Protein AF-0000000085181472 (afdb_homodimer)

Nearest PDB structures (foldseek):
  6mw7-assembly2_C  TM=3.387E-01  e=6.610E+00  Homo sapiens
  6mw7-assembly1_B  TM=3.388E-01  e=9.094E+00  Homo sapiens
  6mw7-assembly1_A  TM=2.548E-01  e=7.510E+00  Homo sapiens
  6mw7-assembly2_D  TM=3.373E-01  e=9.145E+00  Homo sapiens
  6mw7-assembly1_A  TM=2.549E-01  e=7.580E+00  Homo sapiens

Foldseek 3Di:
DPPPPDFAKWKWWWKDDPVDPQKIFTDIDRDDPVVVQVVPDDPPHDTGIDTPAMDIDRGGVVLSVLLCVLQVVQDPDPVGRMGGHDPVVSCVSSVHDRPDDPPVPPVPVVVVVVVVVVVVVVVVVVVVVVVPPPPD/DPPPLDFAKWKWFWKDDPVDPQKIFTDIDRDDPVVVQVVPDDPPHDTGIDTPAMDIDRGGVVLSVLLCVLQVVQDPDPVGRMGGHDPVVSCVSSVHDRPDDPPVPPVPVVVVVVVVVVVVVVVVVVVVVVPPPPPD

Secondary structure (DSSP, 8-state):
---------EEEEEEE-TTSTTEEEEEEESS-HHHHHHHH--TT-SS--EEEEEEEES-HHHHHHHHHHHTGGGBS-TTSSEEES-HHHHHHHHT--TT----GGGGHHHHHHHHHHHHHHHHHHHHHHHGGGGG-/---------EEEEEEE-TTSTTEEEEEEESS-HHHHHHHH--TT-SS--EEEEEEEES-HHHHHHHHHHHTGGGBS-TTSSEEES-HHHHHHHHT--TT----GGGGHHHHHHHHHHHHHHHHHHHHHHHGGGGG-

InterPro domains:
  IPR018306 Bacteriophage T5, Orf172 DNA-binding [PF10544] (10-94)
  IPR018306 Bacteriophage T5, Orf172 DNA-binding [SM00974] (18-97)

Sequence (272 aa):
MMPLTVIEPGWLYLLTNPAMPALVKIGMTTRSPEERAQELASTGVPMPFHVAAAWAVDDVRAAERDAHAALARYRVNDAREWFRLSVPAAIKALGRSTASKPSLGRRAFRVLRGLVEAIGWFGIVMTLAALSFGSGMMPLTVIEPGWLYLLTNPAMPALVKIGMTTRSPEERAQELASTGVPMPFHVAAAWAVDDVRAAERDAHAALARYRVNDAREWFRLSVPAAIKALGRSTASKPSLGRRAFRVLRGLVEAIGWFGIVMTLAALSFGSG

Structure (mmCIF, N/CA/C/O backbone):
data_AF-0000000085181472-model_v1
#
loop_
_entity.id
_entity.type
_entity.pdbx_description
1 polymer 'GIY-YIG nuclease family protein'
#
loop_
_atom_site.group_PDB
_atom_site.id
_atom_site.type_symbol
_atom_site.label_atom_id
_atom_site.label_alt_id
_atom_site.label_comp_id
_atom_site.label_asym_id
_atom_site.label_entity_id
_atom_site.label_seq_id
_atom_site.pdbx_PDB_ins_code
_atom_site.Cartn_x
_atom_site.Cartn_y
_atom_site.Cartn_z
_atom_site.occupancy
_atom_site.B_iso_or_equiv
_atom_site.auth_seq_id
_atom_site.auth_comp_id
_atom_site.auth_asym_id
_atom_site.auth_atom_id
_atom_site.pdbx_PDB_model_num
ATOM 1 N N . MET A 1 1 ? 23.156 18.438 25.719 1 41.59 1 MET A N 1
ATOM 2 C CA . MET A 1 1 ? 22.625 19.344 24.703 1 41.59 1 MET A CA 1
ATOM 3 C C . MET A 1 1 ? 21.422 18.734 24 1 41.59 1 MET A C 1
ATOM 5 O O . MET A 1 1 ? 21.516 17.641 23.453 1 41.59 1 MET A O 1
ATOM 9 N N . MET A 1 2 ? 20.297 19.078 24.406 1 48.84 2 MET A N 1
ATOM 10 C CA . MET A 1 2 ? 19.047 18.531 23.875 1 48.84 2 MET A CA 1
ATOM 11 C C . MET A 1 2 ? 19.016 18.688 22.359 1 48.84 2 MET A C 1
ATOM 13 O O . MET A 1 2 ? 19.531 19.656 21.797 1 48.84 2 MET A O 1
ATOM 17 N N . PRO A 1 3 ? 19.016 17.703 21.672 1 54.31 3 PRO A N 1
ATOM 18 C CA . PRO A 1 3 ? 19.078 17.906 20.219 1 54.31 3 PRO A CA 1
ATOM 19 C C . PRO A 1 3 ? 18.188 19.047 19.75 1 54.31 3 PRO A C 1
ATOM 21 O O . PRO A 1 3 ? 17.156 19.328 20.359 1 54.31 3 PRO A O 1
ATOM 24 N N . LEU A 1 4 ? 18.703 20.172 19.406 1 58.5 4 LEU A N 1
ATOM 25 C CA . LEU A 1 4 ? 17.984 21.312 18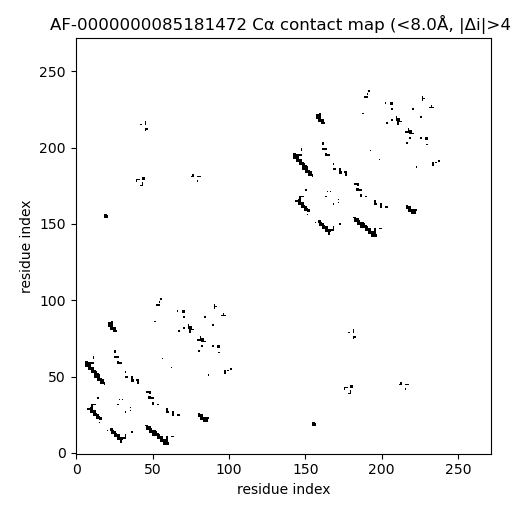.875 1 58.5 4 LEU A CA 1
ATOM 26 C C . LEU A 1 4 ? 16.906 20.875 17.875 1 58.5 4 LEU A C 1
ATOM 28 O O . LEU A 1 4 ? 17.203 20.172 16.922 1 58.5 4 LEU A O 1
ATOM 32 N N . THR A 1 5 ? 15.75 20.688 18.375 1 69.88 5 THR A N 1
ATOM 33 C CA . THR A 1 5 ? 14.648 20.406 17.469 1 69.88 5 THR A CA 1
ATOM 34 C C . THR A 1 5 ? 14.594 21.422 16.328 1 69.88 5 THR A C 1
ATOM 36 O O . THR A 1 5 ? 14.547 22.641 16.578 1 69.88 5 THR A O 1
ATOM 39 N N . VAL A 1 6 ? 15.102 21.156 15.148 1 82.38 6 VAL A N 1
ATOM 40 C CA . VAL A 1 6 ? 15.102 22 13.961 1 82.38 6 VAL A CA 1
ATOM 41 C C . VAL A 1 6 ? 13.672 22.359 13.578 1 82.38 6 VAL A C 1
ATOM 43 O O . VAL A 1 6 ? 12.82 21.484 13.438 1 82.38 6 VAL A O 1
ATOM 46 N N . ILE A 1 7 ? 13.352 23.656 13.711 1 90 7 ILE A N 1
ATOM 47 C CA . ILE A 1 7 ? 12.078 24.172 13.219 1 90 7 ILE A CA 1
ATOM 48 C C . ILE A 1 7 ? 12.188 24.484 11.727 1 90 7 ILE A C 1
ATOM 50 O O . ILE A 1 7 ? 13.023 25.281 11.312 1 90 7 ILE A O 1
ATOM 54 N N . GLU A 1 8 ? 11.445 23.812 10.898 1 95.19 8 GLU A N 1
ATOM 55 C CA . GLU A 1 8 ? 11.469 24.016 9.453 1 95.19 8 GLU A CA 1
ATOM 56 C C . GLU A 1 8 ? 10.062 24.062 8.875 1 95.19 8 GLU A C 1
ATOM 58 O O . GLU A 1 8 ? 9.203 23.266 9.266 1 95.19 8 GLU A O 1
ATOM 63 N N . PRO A 1 9 ? 9.898 25.078 8.016 1 97.44 9 PRO A N 1
ATOM 64 C CA . PRO A 1 9 ? 8.602 25.141 7.344 1 97.44 9 PRO A CA 1
ATOM 65 C C . PRO A 1 9 ? 8.391 23.984 6.371 1 97.44 9 PRO A C 1
ATOM 67 O O . PRO A 1 9 ? 9.359 23.344 5.945 1 97.44 9 PRO A O 1
ATOM 70 N N . GLY A 1 10 ? 7.152 23.656 6.098 1 97.94 10 GLY A N 1
ATOM 71 C CA . GLY A 1 10 ? 6.797 22.609 5.141 1 97.94 10 GLY A CA 1
ATOM 72 C C . GLY A 1 10 ? 5.297 22.406 5.02 1 97.94 10 GLY A C 1
ATOM 73 O O . GLY A 1 10 ? 4.52 23.359 5.145 1 97.94 10 GLY A O 1
ATOM 74 N N . TRP A 1 11 ? 5 21.172 4.66 1 98.38 11 TRP A N 1
ATOM 75 C CA . TRP A 1 11 ? 3.6 20.828 4.43 1 98.38 11 TRP A CA 1
ATOM 76 C C . TRP A 1 11 ? 3.172 19.656 5.312 1 98.38 11 TRP A C 1
ATOM 78 O O . TRP A 1 11 ? 3.877 18.656 5.398 1 98.38 11 TRP A O 1
ATOM 88 N N . LEU A 1 12 ? 2.08 19.828 5.992 1 98.44 12 LEU A N 1
ATOM 89 C CA . LEU A 1 12 ? 1.297 18.719 6.52 1 98.44 12 LEU A CA 1
ATOM 90 C C . LEU A 1 12 ? 0.305 18.203 5.48 1 98.44 12 LEU A C 1
ATOM 92 O O . LEU A 1 12 ? -0.414 19 4.863 1 98.44 12 LEU A O 1
ATOM 96 N N . TYR A 1 13 ? 0.32 16.953 5.246 1 98.38 13 TYR A N 1
ATOM 97 C CA . TYR A 1 13 ? -0.584 16.484 4.207 1 98.38 13 TYR A CA 1
ATOM 98 C C . TYR A 1 13 ? -1.456 15.344 4.723 1 98.38 13 TYR A C 1
ATOM 100 O O . TYR A 1 13 ? -1.098 14.664 5.691 1 98.38 13 TYR A O 1
ATOM 108 N N . LEU A 1 14 ? -2.541 15.211 4.102 1 98.56 14 LEU A N 1
ATOM 109 C CA . LEU A 1 14 ? -3.494 14.109 4.242 1 98.56 14 LEU A CA 1
ATOM 110 C C . LEU A 1 14 ? -3.664 13.367 2.924 1 98.56 14 LEU A C 1
ATOM 112 O O . LEU A 1 14 ? -4.117 13.945 1.933 1 98.56 14 LEU A O 1
ATOM 116 N N . LEU A 1 15 ? -3.262 12.094 2.961 1 98.31 15 LEU A N 1
ATOM 117 C CA . LEU A 1 15 ? -3.371 11.281 1.753 1 98.31 15 LEU A CA 1
ATOM 118 C C . LEU A 1 15 ? -4.477 10.242 1.895 1 98.31 15 LEU A C 1
ATOM 120 O O . LEU A 1 15 ? -4.75 9.773 2.998 1 98.31 15 LEU A O 1
ATOM 124 N N . THR A 1 16 ? -5.078 9.945 0.807 1 98.38 16 THR A N 1
ATOM 125 C CA . THR A 1 16 ? -5.98 8.805 0.676 1 98.38 16 THR A CA 1
ATOM 126 C C . THR A 1 16 ? -5.57 7.922 -0.503 1 98.38 16 THR A C 1
ATOM 128 O O . THR A 1 16 ? -4.789 8.344 -1.357 1 98.38 16 THR A O 1
ATOM 131 N N . ASN A 1 17 ? -6.023 6.754 -0.515 1 97.25 17 ASN A N 1
ATOM 132 C CA . ASN A 1 17 ? -5.871 5.797 -1.604 1 97.25 17 ASN A CA 1
ATOM 133 C C . ASN A 1 17 ? -7.137 4.965 -1.799 1 97.25 17 ASN A C 1
ATOM 135 O O . ASN A 1 17 ? -7.648 4.375 -0.847 1 97.25 17 ASN A O 1
ATOM 139 N N . PRO A 1 18 ? -7.645 4.941 -3.018 1 96.44 18 PRO A N 1
ATOM 140 C CA . PRO A 1 18 ? -8.906 4.23 -3.242 1 96.44 18 PRO A CA 1
ATOM 141 C C . PRO A 1 18 ? -8.82 2.75 -2.873 1 96.44 18 PRO A C 1
ATOM 143 O O . PRO A 1 18 ? -9.836 2.127 -2.568 1 96.44 18 PRO A O 1
ATOM 146 N N . ALA A 1 19 ? -7.684 2.129 -2.902 1 96.31 19 ALA A N 1
ATOM 147 C CA . ALA A 1 19 ? -7.504 0.718 -2.568 1 96.31 19 ALA A CA 1
ATOM 148 C C . ALA A 1 19 ? -7.52 0.506 -1.057 1 96.31 19 ALA A C 1
ATOM 150 O O . ALA A 1 19 ? -7.594 -0.63 -0.583 1 96.31 19 ALA A O 1
ATOM 151 N N . MET A 1 20 ? -7.402 1.554 -0.283 1 96.62 20 MET A N 1
ATOM 152 C CA . MET A 1 20 ? -7.348 1.52 1.175 1 96.62 20 MET A CA 1
ATOM 153 C C . MET A 1 20 ? -8.484 2.336 1.782 1 96.62 20 MET A C 1
ATOM 155 O O . MET A 1 20 ? -8.242 3.33 2.469 1 96.62 20 MET A O 1
ATOM 159 N N . PRO A 1 21 ? -9.625 1.874 1.562 1 97.31 21 PRO A N 1
ATOM 160 C CA . PRO A 1 21 ? -10.805 2.66 1.946 1 97.31 21 PRO A CA 1
ATOM 161 C C . PRO A 1 21 ? -10.859 2.938 3.447 1 97.31 21 PRO A C 1
ATOM 163 O O . PRO A 1 21 ? -10.477 2.082 4.254 1 97.31 21 PRO A O 1
ATOM 166 N N . ALA A 1 22 ? -11.281 4.16 3.807 1 96.5 22 ALA A N 1
ATOM 167 C CA . ALA A 1 22 ? -11.547 4.609 5.172 1 96.5 22 ALA A CA 1
ATOM 168 C C . ALA A 1 22 ? -10.25 4.836 5.938 1 96.5 22 ALA A C 1
ATOM 170 O O . ALA A 1 22 ? -10.258 4.973 7.164 1 96.5 22 ALA A O 1
ATOM 171 N N . LEU A 1 23 ? -9.203 4.762 5.223 1 97.75 23 LEU A N 1
ATOM 172 C CA . LEU A 1 23 ? -7.906 5.043 5.832 1 97.75 23 LEU A CA 1
ATOM 173 C C . LEU A 1 23 ? -7.316 6.336 5.277 1 97.75 23 LEU A C 1
ATOM 175 O O . LEU A 1 23 ? -7.422 6.605 4.078 1 97.75 23 LEU A O 1
ATOM 179 N N . VAL A 1 24 ? -6.734 7.059 6.121 1 98 24 VAL A N 1
ATOM 180 C CA . VAL A 1 24 ? -5.977 8.234 5.703 1 98 24 VAL A CA 1
ATOM 181 C C . VAL A 1 24 ? -4.555 8.148 6.25 1 98 24 VAL A C 1
ATOM 183 O O . VAL A 1 24 ? -4.324 7.582 7.32 1 98 24 VAL A O 1
ATOM 186 N N . LYS A 1 25 ? -3.652 8.641 5.512 1 97.69 25 LYS A N 1
ATOM 187 C CA . LYS A 1 25 ? -2.273 8.828 5.953 1 97.69 25 LYS A CA 1
ATOM 188 C C . LYS A 1 25 ? -1.983 10.297 6.246 1 97.69 25 LYS A C 1
ATOM 190 O O . LYS A 1 25 ? -2.287 11.172 5.43 1 97.69 25 LYS A O 1
ATOM 195 N N . ILE A 1 26 ? -1.49 10.539 7.41 1 97.94 26 ILE A N 1
ATOM 196 C CA . ILE A 1 26 ? -1.07 11.883 7.793 1 97.94 26 ILE A CA 1
ATOM 197 C C . ILE A 1 26 ? 0.453 11.945 7.879 1 97.94 26 ILE A C 1
ATOM 199 O O . ILE A 1 26 ? 1.067 11.195 8.641 1 97.94 26 ILE A O 1
ATOM 203 N N . GLY A 1 27 ? 1.017 12.82 7.07 1 97.25 27 GLY A N 1
ATOM 204 C CA . GLY A 1 27 ? 2.463 12.977 7.07 1 97.25 27 GLY A CA 1
ATOM 205 C C . GLY A 1 27 ? 2.914 14.391 6.781 1 97.25 27 GLY A C 1
ATOM 206 O O . GLY A 1 27 ? 2.105 15.32 6.809 1 97.25 27 GLY A O 1
ATOM 207 N N . MET A 1 28 ? 4.215 14.531 6.668 1 97.69 28 MET A N 1
ATOM 208 C CA . MET A 1 28 ? 4.793 15.844 6.391 1 97.69 28 MET A CA 1
ATOM 209 C C . MET A 1 28 ? 5.859 15.75 5.301 1 97.69 28 MET A C 1
ATOM 211 O O . MET A 1 28 ? 6.363 14.664 5.012 1 97.69 28 MET A O 1
ATOM 215 N N . THR A 1 29 ? 6.078 16.797 4.652 1 97.88 29 THR A N 1
ATOM 216 C CA . THR A 1 29 ? 7.176 16.922 3.697 1 97.88 29 THR A CA 1
ATOM 217 C C . THR A 1 29 ? 7.668 18.359 3.613 1 97.88 29 THR A C 1
ATOM 219 O O . THR A 1 29 ? 6.895 19.297 3.83 1 97.88 29 THR A O 1
ATOM 222 N N . THR A 1 30 ? 8.906 18.562 3.408 1 97.31 30 THR A N 1
ATOM 223 C CA . THR A 1 30 ? 9.438 19.906 3.172 1 97.31 30 THR A CA 1
ATOM 224 C C . THR A 1 30 ? 9.453 20.219 1.681 1 97.31 30 THR A C 1
ATOM 226 O O . THR A 1 30 ? 9.828 21.328 1.281 1 97.31 30 THR A O 1
ATOM 229 N N . ARG A 1 31 ? 9.016 19.266 0.902 1 96.88 31 ARG A N 1
ATOM 230 C CA . ARG A 1 31 ? 8.875 19.453 -0.538 1 96.88 31 ARG A CA 1
ATOM 231 C C . ARG A 1 31 ? 7.406 19.594 -0.926 1 96.88 31 ARG A C 1
ATOM 233 O O . ARG A 1 31 ? 6.652 20.312 -0.269 1 96.88 31 ARG A O 1
ATOM 240 N N . SER A 1 32 ? 6.953 18.969 -2.027 1 97.44 32 SER A N 1
ATOM 241 C CA . SER A 1 32 ? 5.555 19.047 -2.432 1 97.44 32 SER A CA 1
ATOM 242 C C . SER A 1 32 ? 4.773 17.812 -1.976 1 97.44 32 SER A C 1
ATOM 244 O O . SER A 1 32 ? 5.227 16.688 -2.152 1 97.44 32 SER A O 1
ATOM 246 N N . PRO A 1 33 ? 3.561 18.047 -1.429 1 98.31 33 PRO A N 1
ATOM 247 C CA . PRO A 1 33 ? 2.709 16.922 -1.075 1 98.31 33 PRO A CA 1
ATOM 248 C C . PRO A 1 33 ? 2.455 15.977 -2.256 1 98.31 33 PRO A C 1
ATOM 250 O O . PRO A 1 33 ? 2.404 14.758 -2.082 1 98.31 33 PRO A O 1
ATOM 253 N N . GLU A 1 34 ? 2.33 16.594 -3.436 1 98.25 34 GLU A N 1
ATOM 254 C CA . GLU A 1 34 ? 2.08 15.797 -4.637 1 98.25 34 GLU A CA 1
ATOM 255 C C . GLU A 1 34 ? 3.27 14.898 -4.961 1 98.25 34 GLU A C 1
ATOM 257 O O . GLU A 1 34 ? 3.092 13.727 -5.316 1 98.25 34 GLU A O 1
ATOM 262 N N . GLU A 1 35 ? 4.473 15.461 -4.875 1 97.88 35 GLU A N 1
ATOM 263 C CA . GLU A 1 35 ? 5.672 14.664 -5.105 1 97.88 35 GLU A CA 1
ATOM 264 C C . GLU A 1 35 ? 5.797 13.539 -4.078 1 97.88 35 GLU A C 1
ATOM 266 O O . GLU A 1 35 ? 6.148 12.406 -4.426 1 97.88 35 GLU A O 1
ATOM 271 N N . ARG A 1 36 ? 5.57 13.859 -2.834 1 97.5 36 ARG A N 1
ATOM 272 C CA . ARG A 1 36 ? 5.621 12.859 -1.774 1 97.5 36 ARG A CA 1
ATOM 273 C C . ARG A 1 36 ? 4.625 11.734 -2.035 1 97.5 36 ARG A C 1
ATOM 275 O O . ARG A 1 36 ? 4.941 10.562 -1.839 1 97.5 36 ARG A O 1
ATOM 282 N N . ALA A 1 37 ? 3.395 12.117 -2.449 1 97.94 37 ALA A N 1
ATOM 283 C CA . ALA A 1 37 ? 2.385 11.117 -2.787 1 97.94 37 ALA A CA 1
ATOM 284 C C . ALA A 1 37 ? 2.896 10.164 -3.865 1 97.94 37 ALA A C 1
ATOM 286 O O . ALA A 1 37 ? 2.691 8.953 -3.779 1 97.94 37 ALA A O 1
ATOM 287 N N . GLN A 1 38 ? 3.559 10.719 -4.848 1 96.94 38 GLN A N 1
ATOM 288 C CA . GLN A 1 38 ? 4.102 9.906 -5.93 1 96.94 38 GLN A CA 1
ATOM 289 C C . GLN A 1 38 ? 5.199 8.969 -5.426 1 96.94 38 GLN A C 1
ATOM 291 O O . GLN A 1 38 ? 5.281 7.816 -5.848 1 96.94 38 GLN A O 1
ATOM 296 N N . GLU A 1 39 ? 5.996 9.477 -4.512 1 96.31 39 GLU A N 1
ATOM 297 C CA . GLU A 1 39 ? 7.094 8.695 -3.949 1 96.31 39 GLU A CA 1
ATOM 298 C C . GLU A 1 39 ? 6.574 7.496 -3.164 1 96.31 39 GLU A C 1
ATOM 300 O O . GLU A 1 39 ? 7.246 6.465 -3.074 1 96.31 39 GLU A O 1
ATOM 305 N N . LEU A 1 40 ? 5.445 7.59 -2.609 1 95.12 40 LEU A N 1
ATOM 306 C CA . LEU A 1 40 ? 4.879 6.543 -1.766 1 95.12 40 LEU A CA 1
ATOM 307 C C . LEU A 1 40 ? 4.258 5.441 -2.613 1 95.12 40 LEU A C 1
ATOM 309 O O . LEU A 1 40 ? 3.973 4.352 -2.109 1 95.12 40 LEU A O 1
ATOM 313 N N . ALA A 1 41 ? 4.023 5.828 -3.865 1 90.81 41 ALA A N 1
ATOM 314 C CA . ALA A 1 41 ? 3.541 4.805 -4.789 1 90.81 41 ALA A CA 1
ATOM 315 C C . ALA A 1 41 ? 4.629 3.775 -5.082 1 90.81 41 ALA A C 1
ATOM 317 O O . ALA A 1 41 ? 5.742 4.133 -5.465 1 90.81 41 ALA A O 1
ATOM 318 N N . SER A 1 42 ? 4.383 2.535 -4.727 1 92.06 42 SER A N 1
ATOM 319 C CA . SER A 1 42 ? 5.352 1.455 -4.902 1 92.06 42 SER A CA 1
ATOM 320 C C . SER A 1 42 ? 4.664 0.162 -5.328 1 92.06 42 SER A C 1
ATOM 322 O O . SER A 1 42 ? 3.445 0.131 -5.512 1 92.06 42 SER A O 1
ATOM 324 N N . THR A 1 43 ? 5.48 -0.947 -5.492 1 91.75 43 THR A N 1
ATOM 325 C CA . THR A 1 43 ? 4.996 -2.238 -5.965 1 91.75 43 THR A CA 1
ATOM 326 C C . THR A 1 43 ? 3.936 -2.799 -5.023 1 91.75 43 THR A C 1
ATOM 328 O O . THR A 1 43 ? 3.008 -3.48 -5.461 1 91.75 43 THR A O 1
ATOM 331 N N . GLY A 1 44 ? 3.982 -2.404 -3.762 1 94.38 44 GLY A N 1
ATOM 332 C CA . GLY A 1 44 ? 3.043 -2.896 -2.766 1 94.38 44 GLY A CA 1
ATOM 333 C C . GLY A 1 44 ? 1.785 -2.055 -2.666 1 94.38 44 GLY A C 1
ATOM 334 O O . GLY A 1 44 ? 0.91 -2.332 -1.843 1 94.38 44 GLY A O 1
ATOM 335 N N . VAL A 1 45 ? 1.71 -1.076 -3.51 1 95.44 45 VAL A N 1
ATOM 336 C CA . VAL A 1 45 ? 0.576 -0.158 -3.5 1 95.44 45 VAL A CA 1
ATOM 337 C C . VAL A 1 45 ? -0.169 -0.242 -4.832 1 95.44 45 VAL A C 1
ATOM 339 O O . VAL A 1 45 ? 0.36 0.155 -5.871 1 95.44 45 VAL A O 1
ATOM 342 N N . PRO A 1 46 ? -1.428 -0.646 -4.801 1 94.5 46 PRO A N 1
ATOM 343 C CA . PRO A 1 46 ? -2.123 -0.988 -6.043 1 94.5 46 PRO A CA 1
ATOM 344 C C . PRO A 1 46 ? -2.576 0.244 -6.824 1 94.5 46 PRO A C 1
ATOM 346 O O . PRO A 1 46 ? -2.766 0.174 -8.039 1 94.5 46 PRO A O 1
ATOM 349 N N . MET A 1 47 ? -2.832 1.361 -6.211 1 94.94 47 MET A N 1
ATOM 350 C CA . MET A 1 47 ? -3.359 2.574 -6.828 1 94.94 47 MET A CA 1
ATOM 351 C C . MET A 1 47 ? -2.621 3.809 -6.324 1 94.94 47 MET A C 1
ATOM 353 O O . MET A 1 47 ? -2.025 3.783 -5.246 1 94.94 47 MET A O 1
ATOM 357 N N . PRO A 1 48 ? -2.771 4.797 -7.113 1 95 48 PRO A N 1
ATOM 358 C CA . PRO A 1 48 ? -2.07 6.008 -6.684 1 95 48 PRO A CA 1
ATOM 359 C C . PRO A 1 48 ? -2.709 6.656 -5.457 1 95 48 PRO A C 1
ATOM 361 O O . PRO A 1 48 ? -3.918 6.527 -5.246 1 95 48 PRO A O 1
ATOM 364 N N . PHE A 1 49 ? -1.867 7.34 -4.758 1 97.5 49 PHE A N 1
ATOM 365 C CA . PHE A 1 49 ? -2.363 8.164 -3.66 1 97.5 49 PHE A CA 1
ATOM 366 C C . PHE A 1 49 ? -2.953 9.469 -4.18 1 97.5 49 PHE A C 1
ATOM 368 O O . PHE A 1 49 ? -2.523 9.977 -5.219 1 97.5 49 PHE A O 1
ATOM 375 N N . HIS A 1 50 ? -3.916 9.984 -3.443 1 98.06 50 HIS A N 1
ATOM 376 C CA . HIS A 1 50 ? -4.5 11.305 -3.658 1 98.06 50 HIS A CA 1
ATOM 377 C C . HIS A 1 50 ? -4.227 12.227 -2.475 1 98.06 50 HIS A C 1
ATOM 379 O O . HIS A 1 50 ? -4.371 11.82 -1.319 1 98.06 50 HIS A O 1
ATOM 385 N N . VAL A 1 51 ? -3.793 13.406 -2.803 1 98.62 51 VAL A N 1
ATOM 386 C CA . VAL A 1 51 ? -3.672 14.414 -1.757 1 98.62 51 VAL A CA 1
ATOM 387 C C . VAL A 1 51 ? -5.047 15 -1.438 1 98.62 51 VAL A C 1
ATOM 389 O O . VAL A 1 51 ? -5.555 15.852 -2.17 1 98.62 51 VAL A O 1
ATOM 392 N N . ALA A 1 52 ? -5.609 14.602 -0.37 1 98.38 52 ALA A N 1
ATOM 393 C CA . ALA A 1 52 ? -6.945 15.062 0.003 1 98.38 52 ALA A CA 1
ATOM 394 C C . ALA A 1 52 ? -6.906 16.484 0.564 1 98.38 52 ALA A C 1
ATOM 396 O O . ALA A 1 52 ? -7.832 17.266 0.355 1 98.38 52 ALA A O 1
ATOM 397 N N . ALA A 1 53 ? -5.859 16.75 1.327 1 98.12 53 ALA A N 1
ATOM 398 C CA . ALA A 1 53 ? -5.609 18.078 1.891 1 98.12 53 ALA A CA 1
ATOM 399 C C . ALA A 1 53 ? -4.125 18.266 2.195 1 98.12 53 ALA A C 1
ATOM 401 O O . ALA A 1 53 ? -3.398 17.297 2.414 1 98.12 53 ALA A O 1
ATOM 402 N N . ALA A 1 54 ? -3.768 19.453 2.131 1 98.38 54 ALA A N 1
ATOM 403 C CA . ALA A 1 54 ? -2.418 19.844 2.523 1 98.38 54 ALA A CA 1
ATOM 404 C C . ALA A 1 54 ? -2.408 21.266 3.107 1 98.38 54 ALA A C 1
ATOM 406 O O . ALA A 1 54 ? -3.131 22.141 2.631 1 98.38 54 ALA A O 1
ATOM 407 N N . TRP A 1 55 ? -1.602 21.469 4.074 1 98 55 TRP A N 1
ATOM 408 C CA . TRP A 1 55 ? -1.498 22.75 4.754 1 98 55 TRP A CA 1
ATOM 409 C C . TRP A 1 55 ? -0.04 23.172 4.902 1 98 55 TRP A C 1
ATOM 411 O O . TRP A 1 55 ? 0.786 22.406 5.402 1 98 55 TRP A O 1
ATOM 421 N N . ALA A 1 56 ? 0.228 24.344 4.438 1 97.31 56 ALA A N 1
ATOM 422 C CA . ALA A 1 56 ? 1.545 24.906 4.73 1 97.31 56 ALA A CA 1
ATOM 423 C C . ALA A 1 56 ? 1.678 25.25 6.211 1 97.31 56 ALA A C 1
ATOM 425 O O . ALA A 1 56 ? 0.767 25.828 6.805 1 97.31 56 ALA A O 1
ATOM 426 N N . VAL A 1 57 ? 2.783 24.875 6.785 1 97.06 57 VAL A N 1
ATOM 427 C CA . VAL A 1 57 ? 2.982 25.109 8.211 1 97.06 57 VAL A CA 1
ATOM 428 C C . VAL A 1 57 ? 4.395 25.641 8.461 1 97.06 57 VAL A C 1
ATOM 430 O O . VAL A 1 57 ? 5.305 25.391 7.668 1 97.06 57 VAL A O 1
ATOM 433 N N . ASP A 1 58 ? 4.578 26.344 9.531 1 96.19 58 ASP A N 1
ATOM 434 C CA . ASP A 1 58 ? 5.855 26.969 9.859 1 96.19 58 ASP A CA 1
ATOM 435 C C . ASP A 1 58 ? 6.812 25.953 10.5 1 96.19 58 ASP A C 1
ATOM 437 O O . ASP A 1 58 ? 8.031 26.078 10.367 1 96.19 58 ASP A O 1
ATOM 441 N N . ASP A 1 59 ? 6.34 25.047 11.234 1 96.94 59 ASP A N 1
ATOM 442 C CA . ASP A 1 59 ? 7.07 23.953 11.859 1 96.94 59 ASP A CA 1
ATOM 443 C C . ASP A 1 59 ? 6.426 22.609 11.531 1 96.94 59 ASP A C 1
ATOM 445 O O . ASP A 1 59 ? 5.496 22.172 12.219 1 96.94 59 ASP A O 1
ATOM 449 N N . VAL A 1 60 ? 6.945 21.953 10.57 1 96.81 60 VAL A N 1
ATOM 450 C CA . VAL A 1 60 ? 6.258 20.812 10 1 96.81 60 VAL A CA 1
ATOM 451 C C . VAL A 1 60 ? 6.336 19.625 10.961 1 96.81 60 VAL A C 1
ATOM 453 O O . VAL A 1 60 ? 5.395 18.828 11.047 1 96.81 60 VAL A O 1
ATOM 456 N N . ARG A 1 61 ? 7.359 19.469 11.68 1 96.56 61 ARG A N 1
ATOM 457 C CA . ARG A 1 61 ? 7.477 18.375 12.633 1 96.56 61 ARG A CA 1
ATOM 458 C C . ARG A 1 61 ? 6.488 18.547 13.781 1 96.56 61 ARG A C 1
ATOM 460 O O . ARG A 1 61 ? 5.855 17.578 14.211 1 96.56 61 ARG A O 1
ATOM 467 N N . ALA A 1 62 ? 6.406 19.719 14.289 1 96.31 62 ALA A N 1
ATOM 468 C CA . ALA A 1 62 ? 5.43 20 15.344 1 96.31 62 ALA A CA 1
ATOM 469 C C . ALA A 1 62 ? 4.004 19.766 14.844 1 96.31 62 ALA A C 1
ATOM 471 O O . ALA A 1 62 ? 3.176 19.203 15.562 1 96.31 62 ALA A O 1
ATOM 472 N N . ALA A 1 63 ? 3.76 20.234 13.641 1 96.75 63 ALA A N 1
ATOM 473 C CA . ALA A 1 63 ? 2.428 20.078 13.07 1 96.75 63 ALA A CA 1
ATOM 474 C C . ALA A 1 63 ? 2.064 18.594 12.953 1 96.75 63 ALA A C 1
ATOM 476 O O . ALA A 1 63 ? 0.939 18.203 13.266 1 96.75 63 ALA A O 1
ATOM 477 N N . GLU A 1 64 ? 3.029 17.812 12.453 1 96.81 64 GLU A N 1
ATOM 478 C CA . GLU A 1 64 ? 2.777 16.375 12.312 1 96.81 64 GLU A CA 1
ATOM 479 C C . GLU A 1 64 ? 2.559 15.727 13.672 1 96.81 64 GLU A C 1
ATOM 481 O O . GLU A 1 64 ? 1.64 14.922 13.844 1 96.81 64 GLU A O 1
ATOM 486 N N . ARG A 1 65 ? 3.354 16.047 14.633 1 96.25 65 ARG A N 1
ATOM 487 C CA . ARG A 1 65 ? 3.207 15.523 15.984 1 96.25 65 ARG A CA 1
ATOM 488 C C . ARG A 1 65 ? 1.83 15.844 16.547 1 96.25 65 ARG A C 1
ATOM 490 O O . ARG A 1 65 ? 1.17 14.984 17.125 1 96.25 65 ARG A O 1
ATOM 497 N N . ASP A 1 66 ? 1.45 17.062 16.469 1 96.94 66 ASP A N 1
ATOM 498 C CA . ASP A 1 66 ? 0.15 17.5 16.969 1 96.94 66 ASP A CA 1
ATOM 499 C C . ASP A 1 66 ? -0.985 16.75 16.266 1 96.94 66 ASP A C 1
ATOM 501 O O . ASP A 1 66 ? -1.961 16.359 16.906 1 96.94 66 ASP A O 1
ATOM 505 N N . ALA A 1 67 ? -0.847 16.625 14.953 1 97.62 67 ALA A N 1
ATOM 506 C CA . ALA A 1 67 ? -1.866 15.914 14.188 1 97.62 67 ALA A CA 1
ATOM 507 C C . ALA A 1 67 ? -1.982 14.469 14.648 1 97.62 67 ALA A C 1
ATOM 509 O O . ALA A 1 67 ? -3.088 13.961 14.852 1 97.62 67 ALA A O 1
ATOM 510 N N . HIS A 1 68 ? -0.839 13.852 14.797 1 97 68 HIS A N 1
ATOM 511 C CA . HIS A 1 68 ? -0.833 12.469 15.258 1 97 68 HIS A CA 1
ATOM 512 C C . HIS A 1 68 ? -1.458 12.352 16.641 1 97 68 HIS A C 1
ATOM 514 O O . HIS A 1 68 ? -2.178 11.391 16.922 1 97 68 HIS A O 1
ATOM 520 N N . ALA A 1 69 ? -1.258 13.305 17.453 1 96.56 69 ALA A N 1
ATOM 521 C CA . ALA A 1 69 ? -1.856 13.312 18.781 1 96.56 69 ALA A CA 1
ATOM 522 C C . ALA A 1 69 ? -3.373 13.461 18.703 1 96.56 69 ALA A C 1
ATOM 524 O O . ALA A 1 69 ? -4.109 12.75 19.391 1 96.56 69 ALA A O 1
ATOM 525 N N . ALA A 1 70 ? -3.812 14.336 17.891 1 96.62 70 ALA A N 1
ATOM 526 C CA . ALA A 1 70 ? -5.238 14.617 17.734 1 96.62 70 ALA A CA 1
ATOM 527 C C . ALA A 1 70 ? -5.984 13.391 17.203 1 96.62 70 ALA A C 1
ATOM 529 O O . ALA A 1 70 ? -7.156 13.188 17.516 1 96.62 70 ALA A O 1
ATOM 530 N N . LEU A 1 71 ? -5.219 12.562 16.453 1 97.12 71 LEU A N 1
ATOM 531 C CA . LEU A 1 71 ? -5.883 11.453 15.789 1 97.12 71 LEU A CA 1
ATOM 532 C C . LEU A 1 71 ? -5.496 10.125 16.438 1 97.12 71 LEU A C 1
ATOM 534 O O . LEU A 1 71 ? -5.785 9.055 15.883 1 97.12 71 LEU A O 1
ATOM 538 N N . ALA A 1 72 ? -4.93 10.102 17.547 1 96.19 72 ALA A N 1
ATOM 539 C CA . ALA A 1 72 ? -4.32 8.938 18.188 1 96.19 72 ALA A CA 1
ATOM 540 C C . ALA A 1 72 ? -5.332 7.801 18.328 1 96.19 72 ALA A C 1
ATOM 542 O O . ALA A 1 72 ? -4.996 6.633 18.141 1 96.19 72 ALA A O 1
ATOM 543 N N . ARG A 1 73 ? -6.543 8.086 18.625 1 95.31 73 ARG A N 1
ATOM 544 C CA . ARG A 1 73 ? -7.547 7.055 18.891 1 95.31 73 ARG A CA 1
ATOM 545 C C . ARG A 1 73 ? -7.938 6.34 17.594 1 95.31 73 ARG A C 1
ATOM 547 O O . ARG A 1 73 ? -8.555 5.273 17.641 1 95.31 73 ARG A O 1
ATOM 554 N N . TYR A 1 74 ? -7.59 6.906 16.453 1 96.44 74 TYR A N 1
ATOM 555 C CA . TYR A 1 74 ? -7.965 6.344 15.164 1 96.44 74 TYR A CA 1
ATOM 556 C C . TYR A 1 74 ? -6.789 5.609 14.531 1 96.44 74 TYR A C 1
ATOM 558 O O . TYR A 1 74 ? -6.90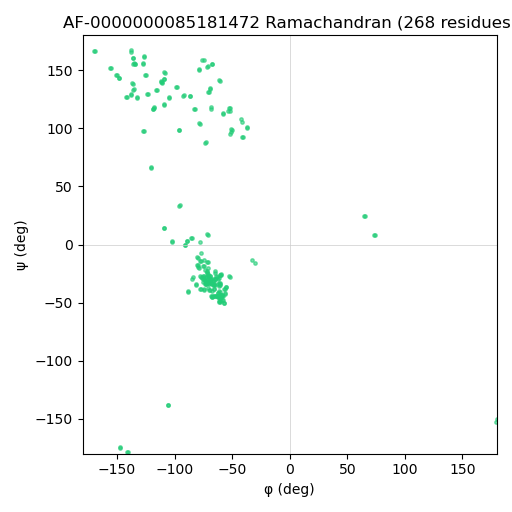2 5.086 13.422 1 96.44 74 TYR A O 1
ATOM 566 N N . ARG A 1 75 ? -5.699 5.555 15.203 1 95.69 75 ARG A N 1
ATOM 567 C CA . ARG A 1 75 ? -4.488 4.98 14.625 1 95.69 75 ARG A CA 1
ATOM 568 C C . ARG A 1 75 ? -4.621 3.469 14.461 1 95.69 75 ARG A C 1
ATOM 570 O O . ARG A 1 75 ? -5.117 2.785 15.359 1 95.69 75 ARG A O 1
ATOM 577 N N . VAL A 1 76 ? -4.293 2.9 13.281 1 91.94 76 VAL A N 1
ATOM 578 C CA . VAL A 1 76 ? -4.5 1.49 12.961 1 91.94 76 VAL A CA 1
ATOM 579 C C . VAL A 1 76 ? -3.277 0.68 13.391 1 91.94 76 VAL A C 1
ATOM 581 O O . VAL A 1 76 ? -3.391 -0.508 13.703 1 91.94 76 VAL A O 1
ATOM 584 N N . ASN A 1 77 ? -2.098 1.265 13.148 1 82.75 77 ASN A N 1
ATOM 585 C CA . ASN A 1 77 ? -0.84 0.635 13.539 1 82.75 77 ASN A CA 1
ATOM 586 C C . ASN A 1 77 ? 0.131 1.646 14.141 1 82.75 77 ASN A C 1
ATOM 588 O O . ASN A 1 77 ? 0.371 2.705 13.555 1 82.75 77 ASN A O 1
ATOM 592 N N . ASP A 1 78 ? 0.633 1.32 15.227 1 72.94 78 ASP A N 1
ATOM 593 C CA . ASP A 1 78 ? 1.436 2.264 16 1 72.94 78 ASP A CA 1
ATOM 594 C C . ASP A 1 78 ? 2.678 2.691 15.227 1 72.94 78 ASP A C 1
ATOM 596 O O . ASP A 1 78 ? 3.201 3.789 15.43 1 72.94 78 ASP A O 1
ATOM 600 N N . ALA A 1 79 ? 3.053 1.845 14.492 1 65.44 79 ALA A N 1
ATOM 601 C CA . ALA A 1 79 ? 4.312 2.111 13.805 1 65.44 79 ALA A CA 1
ATOM 602 C C . ALA A 1 79 ? 4.086 2.924 12.531 1 65.44 79 ALA A C 1
ATOM 604 O O . ALA A 1 79 ? 5.039 3.293 11.844 1 65.44 79 ALA A O 1
ATOM 605 N N . ARG A 1 80 ? 2.777 3.303 12.43 1 73.5 80 ARG A N 1
ATOM 606 C CA . ARG A 1 80 ? 2.588 3.928 11.125 1 73.5 80 ARG A CA 1
ATOM 607 C C . ARG A 1 80 ? 1.715 5.172 11.234 1 73.5 80 ARG A C 1
ATOM 609 O O . ARG A 1 80 ? 1.3 5.551 12.336 1 73.5 80 ARG A O 1
ATOM 616 N N . GLU A 1 81 ? 1.657 5.938 10.289 1 93.94 81 GLU A N 1
ATOM 617 C CA . GLU A 1 81 ? 0.977 7.223 10.148 1 93.94 81 GLU A CA 1
ATOM 618 C C . GLU A 1 81 ? -0.385 7.059 9.484 1 93.94 81 GLU A C 1
ATOM 620 O O . GLU A 1 81 ? -0.806 7.914 8.703 1 93.94 81 GLU A O 1
ATOM 625 N N . TRP A 1 82 ? -0.985 5.91 9.781 1 97.5 82 TRP A N 1
ATOM 626 C CA . TRP A 1 82 ? -2.275 5.594 9.18 1 97.5 82 TRP A CA 1
ATOM 627 C C . TRP A 1 82 ? -3.387 5.629 10.227 1 97.5 82 TRP A C 1
ATOM 629 O O . TRP A 1 82 ? -3.211 5.137 11.344 1 97.5 82 TRP A O 1
ATOM 639 N N . PHE A 1 83 ? -4.523 6.191 9.82 1 98 83 PHE A N 1
ATOM 640 C CA . PHE A 1 83 ? -5.652 6.387 10.719 1 98 83 PHE A CA 1
ATOM 641 C C . PHE A 1 83 ? -6.961 6 10.031 1 98 83 PHE A C 1
ATOM 643 O O . PHE A 1 83 ? -7.156 6.285 8.852 1 98 83 PHE A O 1
ATOM 650 N N . ARG A 1 84 ? -7.82 5.328 10.766 1 97.88 84 ARG A N 1
ATOM 651 C CA . ARG A 1 84 ? -9.094 4.895 10.203 1 97.88 84 ARG A CA 1
ATOM 652 C C . ARG A 1 84 ? -10.203 5.887 10.531 1 97.88 84 ARG A C 1
ATOM 654 O O . ARG A 1 84 ? -10.75 5.879 11.633 1 97.88 84 ARG A O 1
ATOM 661 N N . LEU A 1 85 ? -10.516 6.695 9.719 1 97.62 85 LEU A N 1
ATOM 662 C CA . LEU A 1 85 ? -11.609 7.668 9.758 1 97.62 85 LEU A CA 1
ATOM 663 C C . LEU A 1 85 ? -11.797 8.32 8.391 1 97.62 85 LEU A C 1
ATOM 665 O O . LEU A 1 85 ? -10.945 8.188 7.512 1 97.62 85 LEU A O 1
ATOM 669 N N . SER A 1 86 ? -12.938 9.031 8.164 1 97.69 86 SER A N 1
ATOM 670 C CA . SER A 1 86 ? -13.195 9.711 6.898 1 97.69 86 SER A CA 1
ATOM 671 C C . SER A 1 86 ? -12.359 10.977 6.773 1 97.69 86 SER A C 1
ATOM 673 O O . SER A 1 86 ? -11.891 11.516 7.773 1 97.69 86 SER A O 1
ATOM 675 N N . VAL A 1 87 ? -12.188 11.414 5.539 1 97.81 87 VAL A N 1
ATOM 676 C CA . VAL A 1 87 ? -11.438 12.633 5.285 1 97.81 87 VAL A CA 1
ATOM 677 C C . VAL A 1 87 ? -12.094 13.805 6.016 1 97.81 87 VAL A C 1
ATOM 679 O O . VAL A 1 87 ? -11.43 14.539 6.746 1 97.81 87 VAL A O 1
ATOM 682 N N . PRO A 1 88 ? -13.438 14.008 5.938 1 97.19 88 PRO A N 1
ATOM 683 C CA . PRO A 1 88 ? -14.039 15.125 6.672 1 97.19 88 PRO A CA 1
ATOM 684 C C . PRO A 1 88 ? -13.844 15.016 8.18 1 97.19 88 PRO A C 1
ATOM 686 O O . PRO A 1 88 ? -13.594 16.016 8.852 1 97.19 88 PRO A O 1
ATOM 689 N N . ALA A 1 89 ? -13.961 13.82 8.695 1 97.44 89 ALA A N 1
ATOM 690 C CA . ALA A 1 89 ? -13.742 13.617 10.125 1 97.44 89 ALA A CA 1
ATOM 691 C C . ALA A 1 89 ? -12.312 13.969 10.523 1 97.44 89 ALA A C 1
ATOM 693 O O . ALA A 1 89 ? -12.086 14.562 11.578 1 97.44 89 ALA A O 1
ATOM 694 N N . ALA A 1 90 ? -11.336 13.57 9.688 1 97.81 90 ALA A N 1
ATOM 695 C CA . ALA A 1 90 ? -9.938 13.883 9.953 1 97.81 90 ALA A CA 1
ATOM 696 C C . ALA A 1 90 ? -9.703 15.391 9.969 1 97.81 90 ALA A C 1
ATOM 698 O O . ALA A 1 90 ? -9.094 15.922 10.898 1 97.81 90 ALA A O 1
ATOM 699 N N . ILE A 1 91 ? -10.195 16.047 8.961 1 97.19 91 ILE A N 1
ATOM 700 C CA . ILE A 1 91 ? -10.016 17.484 8.828 1 97.19 91 ILE A CA 1
ATOM 701 C C . ILE A 1 91 ? -10.633 18.203 10.031 1 97.19 91 ILE A C 1
ATOM 703 O O . ILE A 1 91 ? -10.031 19.109 10.594 1 97.19 91 ILE A O 1
ATOM 707 N N . L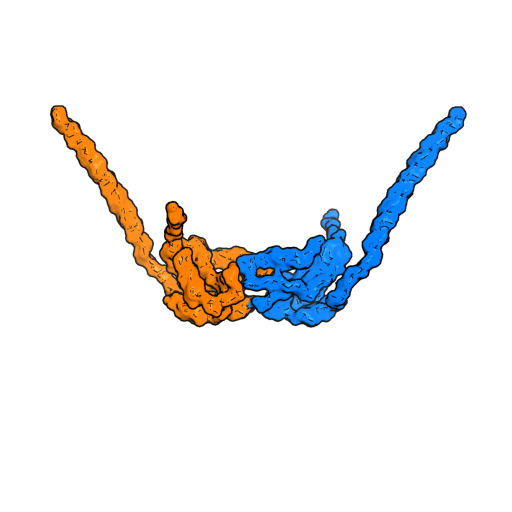YS A 1 92 ? -11.805 17.781 10.414 1 96.31 92 LYS A N 1
ATOM 708 C CA . LYS A 1 92 ? -12.461 18.344 11.586 1 96.31 92 LYS A CA 1
ATOM 709 C C . LYS A 1 92 ? -11.625 18.125 12.844 1 96.31 92 LYS A C 1
ATOM 711 O O . LYS A 1 92 ? -11.43 19.062 13.625 1 96.31 92 LYS A O 1
ATOM 716 N N . ALA A 1 93 ? -11.188 16.922 13.039 1 96.5 93 ALA A N 1
ATOM 717 C CA . ALA A 1 93 ? -10.398 16.578 14.219 1 96.5 93 ALA A CA 1
ATOM 718 C C . ALA A 1 93 ? -9.102 17.391 14.273 1 96.5 93 ALA A C 1
ATOM 720 O O . ALA A 1 93 ? -8.617 17.719 15.352 1 96.5 93 ALA A O 1
ATOM 721 N N . LEU A 1 94 ? -8.555 17.688 13.078 1 96.88 94 LEU A N 1
ATOM 722 C CA . LEU A 1 94 ? -7.297 18.422 12.992 1 96.88 94 LEU A CA 1
ATOM 723 C C . LEU A 1 94 ? -7.531 19.922 13.172 1 96.88 94 LEU A C 1
ATOM 725 O O . LEU A 1 94 ? -6.582 20.688 13.359 1 96.88 94 LEU A O 1
ATOM 729 N N . GLY A 1 95 ? -8.828 20.344 13.148 1 93.44 95 GLY A N 1
ATOM 730 C CA . GLY A 1 95 ? -9.156 21.75 13.297 1 93.44 95 GLY A CA 1
ATOM 731 C C . GLY A 1 95 ? -8.641 22.609 12.156 1 93.44 95 GLY A C 1
ATOM 732 O O . GLY A 1 95 ? -8.227 23.75 12.367 1 93.44 95 GLY A O 1
ATOM 733 N N . ARG A 1 96 ? -8.461 22 11.07 1 85.81 96 ARG A N 1
ATOM 734 C CA . ARG A 1 96 ? -7.918 22.719 9.914 1 85.81 96 ARG A CA 1
ATOM 735 C C . ARG A 1 96 ? -8.984 22.906 8.844 1 85.81 96 ARG A C 1
ATOM 737 O O . ARG A 1 96 ? -9.961 22.172 8.789 1 85.81 96 ARG A O 1
ATOM 744 N N . SER A 1 97 ? -9 24.047 8.172 1 78.25 97 SER A N 1
ATOM 745 C CA . SER A 1 97 ? -9.883 24.266 7.031 1 78.25 97 SER A CA 1
ATOM 746 C C . SER A 1 97 ? -9.188 23.906 5.723 1 78.25 97 SER A C 1
ATOM 748 O O . SER A 1 97 ? -7.965 24 5.613 1 78.25 97 SER A O 1
ATOM 750 N N . THR A 1 98 ? -9.766 23.078 4.859 1 62.97 98 THR A N 1
ATOM 751 C CA . THR A 1 98 ? -9.172 22.688 3.586 1 62.97 98 THR A CA 1
ATOM 752 C C . THR A 1 98 ? -8.75 23.906 2.785 1 62.97 98 THR A C 1
ATOM 754 O O . THR A 1 98 ? -7.93 23.812 1.869 1 62.97 98 THR A O 1
ATOM 757 N N . ALA A 1 99 ? -9.414 25.047 2.988 1 54.19 99 ALA A N 1
ATOM 758 C CA . ALA A 1 99 ? -9.266 26.234 2.146 1 54.19 99 ALA A CA 1
ATOM 759 C C . ALA A 1 99 ? -7.906 26.891 2.365 1 54.19 99 ALA A C 1
ATOM 761 O O . ALA A 1 99 ? -7.629 27.953 1.803 1 54.19 99 ALA A O 1
ATOM 762 N N . SER A 1 100 ? -6.949 26.375 3.076 1 48.56 100 SER A N 1
ATOM 763 C CA . SER A 1 100 ? -6.031 27.438 3.465 1 48.56 100 SER A CA 1
ATOM 764 C C . SER A 1 100 ? -5.18 27.891 2.285 1 48.56 100 SER A C 1
ATOM 766 O O . SER A 1 100 ? -4.445 27.094 1.701 1 48.56 100 SER A O 1
ATOM 768 N N . LYS A 1 101 ? -5.504 28.781 1.444 1 43.69 101 LYS A N 1
ATOM 769 C CA . LYS A 1 101 ? -4.602 29.5 0.557 1 43.69 101 LYS A CA 1
ATOM 770 C C . LYS A 1 101 ? -3.436 30.109 1.333 1 43.69 101 LYS A C 1
ATOM 772 O O . LYS A 1 101 ? -3.609 30.562 2.463 1 43.69 101 LYS A O 1
ATOM 777 N N . PRO A 1 102 ? -2.166 29.641 1.011 1 43.34 102 PRO A N 1
ATOM 778 C CA . PRO A 1 102 ? -1.06 30.359 1.656 1 43.34 102 PRO A CA 1
ATOM 779 C C . PRO A 1 102 ? -1.315 31.859 1.783 1 43.34 102 PRO A C 1
ATOM 781 O O . PRO A 1 102 ? -1.791 32.5 0.835 1 43.34 102 PRO A O 1
ATOM 784 N N . SER A 1 103 ? -1.697 32.375 2.887 1 36.97 103 SER A N 1
ATOM 785 C CA . SER A 1 103 ? -1.674 33.812 3.029 1 36.97 103 SER A CA 1
ATOM 786 C C . SER A 1 103 ? -0.32 34.406 2.629 1 36.97 103 SER A C 1
ATOM 788 O O . SER A 1 103 ? 0.724 33.875 3.025 1 36.97 103 SER A O 1
ATOM 790 N N . LEU A 1 104 ? -0.127 34.906 1.41 1 39.75 104 LEU A N 1
ATOM 791 C CA . LEU A 1 104 ? 1.011 35.594 0.842 1 39.75 104 LEU A CA 1
ATOM 792 C C . LEU A 1 104 ? 1.727 36.438 1.911 1 39.75 104 LEU A C 1
ATOM 794 O O . LEU A 1 104 ? 2.758 37.031 1.639 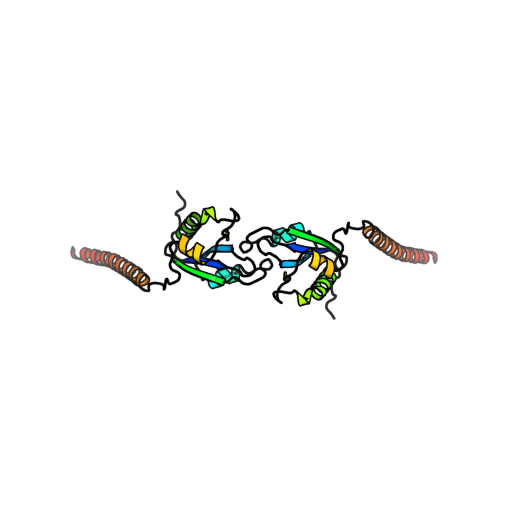1 39.75 104 LEU A O 1
ATOM 798 N N . GLY A 1 105 ? 1.083 36.625 3.057 1 37.03 105 GLY A N 1
ATOM 799 C CA . GLY A 1 105 ? 1.631 37.719 3.83 1 37.03 105 GLY A CA 1
ATOM 800 C C . GLY A 1 105 ? 2.975 37.406 4.457 1 37.03 105 GLY A C 1
ATOM 801 O O . GLY A 1 105 ? 3.654 38.312 4.969 1 37.03 105 GLY A O 1
ATOM 802 N N . ARG A 1 106 ? 3.174 36.125 4.816 1 42.03 106 ARG A N 1
ATOM 803 C CA . ARG A 1 106 ? 4.246 35.969 5.797 1 42.03 106 ARG A CA 1
ATOM 804 C C . ARG A 1 106 ? 5.613 36.031 5.121 1 42.03 106 ARG A C 1
ATOM 806 O O . ARG A 1 106 ? 6.641 35.875 5.781 1 42.03 106 ARG A O 1
ATOM 813 N N . ARG A 1 107 ? 5.711 35.812 3.824 1 39.66 107 ARG A N 1
ATOM 814 C CA . ARG A 1 107 ? 7.047 35.812 3.244 1 39.66 107 ARG A CA 1
ATOM 815 C C . ARG A 1 107 ? 7.68 37.188 3.34 1 39.66 107 ARG A C 1
ATOM 817 O O . ARG A 1 107 ? 8.883 37.375 3.123 1 39.66 107 ARG A O 1
ATOM 824 N N . ALA A 1 108 ? 6.922 38.312 3.459 1 38.44 108 ALA A N 1
ATOM 825 C CA . ALA A 1 108 ? 7.496 39.625 3.26 1 38.44 108 ALA A CA 1
ATOM 826 C C . ALA A 1 108 ? 8.422 40 4.414 1 38.44 108 ALA A C 1
ATOM 828 O O . ALA A 1 108 ? 9.32 40.844 4.25 1 38.44 108 ALA A O 1
ATOM 829 N N . PHE A 1 109 ? 8.188 39.438 5.637 1 40 109 PHE A N 1
ATOM 830 C CA . PHE A 1 109 ? 8.852 40.094 6.762 1 40 109 PHE A CA 1
ATOM 831 C C . PHE A 1 109 ? 10.281 39.594 6.914 1 40 109 PHE A C 1
ATOM 833 O O . PHE A 1 109 ? 11.141 40.312 7.449 1 40 109 PHE A O 1
ATOM 840 N N . ARG A 1 110 ? 10.633 38.281 6.484 1 37.28 110 ARG A N 1
ATOM 841 C CA . ARG A 1 110 ? 11.984 37.812 6.734 1 37.28 110 ARG A CA 1
ATOM 842 C C . ARG A 1 110 ? 13.008 38.594 5.93 1 37.28 110 ARG A C 1
ATOM 844 O O . ARG A 1 110 ? 14.148 38.75 6.367 1 37.28 110 ARG A O 1
ATOM 851 N N . VAL A 1 111 ? 12.516 39 4.77 1 36.66 111 VAL A N 1
ATOM 852 C CA . VAL A 1 111 ? 13.453 39.719 3.918 1 36.66 111 VAL A CA 1
ATOM 853 C C . VAL A 1 111 ? 13.852 41.062 4.582 1 36.66 111 VAL A C 1
ATOM 855 O O . VAL A 1 111 ? 15.023 41.438 4.555 1 36.66 111 VAL A O 1
ATOM 858 N N . LEU A 1 112 ? 12.852 41.625 5.266 1 43.38 112 LEU A N 1
ATOM 859 C CA . LEU A 1 112 ? 13.141 42.969 5.766 1 43.38 112 LEU A CA 1
ATOM 860 C C . LEU A 1 112 ? 14.07 42.906 6.969 1 43.38 112 LEU A C 1
ATOM 862 O O . LEU A 1 112 ? 14.938 43.75 7.133 1 43.38 112 LEU A O 1
ATOM 866 N N . ARG A 1 113 ? 14.016 41.781 7.691 1 44.56 113 ARG A N 1
ATOM 867 C CA . ARG A 1 113 ? 14.852 41.719 8.891 1 44.56 113 ARG A CA 1
ATOM 868 C C . ARG A 1 113 ? 16.312 41.531 8.531 1 44.56 113 ARG A C 1
ATOM 870 O O . ARG A 1 113 ? 17.203 42.094 9.188 1 44.56 113 ARG A O 1
ATOM 877 N N . GLY A 1 114 ? 16.5 40.688 7.457 1 41.81 114 GLY A N 1
ATOM 878 C CA . GLY A 1 114 ? 17.875 40.469 7.035 1 41.81 114 GLY A CA 1
ATOM 879 C C . GLY A 1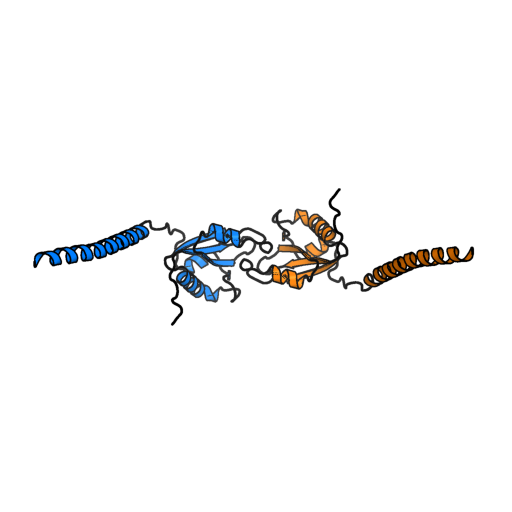 114 ? 18.562 41.719 6.555 1 41.81 114 GLY A C 1
ATOM 880 O O . GLY A 1 114 ? 19.75 41.938 6.812 1 41.81 114 GLY A O 1
ATOM 881 N N . LEU A 1 115 ? 17.75 42.594 5.922 1 45.69 115 LEU A N 1
ATOM 882 C CA . LEU A 1 115 ? 18.344 43.812 5.398 1 45.69 115 LEU A CA 1
ATOM 883 C C . LEU A 1 115 ? 18.688 44.781 6.535 1 45.69 115 LEU A C 1
ATOM 885 O O . LEU A 1 115 ? 19.734 45.438 6.5 1 45.69 115 LEU A O 1
ATOM 889 N N . VAL A 1 116 ? 17.875 44.75 7.594 1 43.41 116 VAL A N 1
ATOM 890 C CA . VAL A 1 116 ? 18.125 45.688 8.695 1 43.41 116 VAL A CA 1
ATOM 891 C C . VAL A 1 116 ? 19.391 45.281 9.438 1 43.41 116 VAL A C 1
ATOM 893 O O . VAL A 1 116 ? 20.172 46.125 9.867 1 43.41 116 VAL A O 1
ATOM 896 N N . GLU A 1 117 ? 19.5 43.938 9.531 1 45.88 117 GLU A N 1
ATOM 897 C CA . GLU A 1 117 ? 20.656 43.531 10.305 1 45.88 117 GLU A CA 1
ATOM 898 C C . GLU A 1 117 ? 21.953 43.812 9.547 1 45.88 117 GLU A C 1
ATOM 900 O O . GLU A 1 117 ? 22.984 44.094 10.164 1 45.88 117 GLU A O 1
ATOM 905 N N . ALA A 1 118 ? 21.875 43.719 8.266 1 44.5 118 ALA A N 1
ATOM 906 C CA . ALA A 1 118 ? 23.062 44 7.465 1 44.5 118 ALA A CA 1
ATOM 907 C C . ALA A 1 118 ? 23.469 45.469 7.543 1 44.5 118 ALA A C 1
ATOM 909 O O . ALA A 1 118 ? 24.656 45.781 7.582 1 44.5 118 ALA A O 1
ATOM 910 N N . ILE A 1 119 ? 22.422 46.25 7.629 1 45.03 119 ILE A N 1
ATOM 911 C CA . ILE A 1 119 ? 22.719 47.688 7.602 1 45.03 119 ILE A CA 1
ATOM 912 C C . ILE A 1 119 ? 23.344 48.125 8.922 1 45.03 119 ILE A C 1
ATOM 914 O O . ILE A 1 119 ? 24.234 48.969 8.945 1 45.03 119 ILE A O 1
ATOM 918 N N . GLY A 1 120 ? 22.938 47.344 9.938 1 41.47 120 GLY A N 1
ATOM 919 C CA . GLY A 1 120 ? 23.422 47.781 11.234 1 41.47 120 GLY A CA 1
ATOM 920 C C . GLY A 1 120 ? 24.922 47.594 11.391 1 41.47 120 GLY A C 1
ATOM 921 O O . GLY A 1 120 ? 25.594 48.375 12.062 1 41.47 120 GLY A O 1
ATOM 922 N N . TRP A 1 121 ? 25.266 46.438 10.828 1 43.47 121 TRP A N 1
ATOM 923 C CA . TRP A 1 121 ? 26.656 46.125 11.109 1 43.47 121 TRP A CA 1
ATOM 924 C C . TRP A 1 121 ? 27.594 47.062 10.375 1 43.47 121 TRP A C 1
ATOM 926 O O . TRP A 1 121 ? 28.625 47.469 10.914 1 43.47 121 TRP A O 1
ATOM 936 N N . PHE A 1 122 ? 27.125 47.469 9.172 1 41.44 122 PHE A N 1
ATOM 937 C CA . PHE A 1 122 ? 28.094 48.25 8.391 1 41.44 122 PHE A CA 1
ATOM 938 C C . PHE A 1 122 ? 28.328 49.594 9.008 1 41.44 122 PHE A C 1
ATOM 940 O O . PHE A 1 122 ? 29.391 50.188 8.844 1 41.44 122 PHE A O 1
ATOM 947 N N . GLY A 1 123 ? 27.219 49.969 9.703 1 38.19 123 GLY A N 1
ATOM 948 C CA . GLY A 1 123 ? 27.344 51.344 10.125 1 38.19 123 GLY A CA 1
ATOM 949 C C . GLY A 1 123 ? 28.422 51.531 11.18 1 38.19 123 GLY A C 1
ATOM 950 O O . GLY A 1 123 ? 28.938 52.656 11.344 1 38.19 123 GLY A O 1
ATOM 951 N N . ILE A 1 124 ? 28.516 50.406 11.898 1 42.22 124 ILE A N 1
ATOM 952 C CA . ILE A 1 124 ? 29.344 50.688 13.07 1 42.22 124 ILE A CA 1
ATOM 953 C C . ILE A 1 124 ? 30.812 50.781 12.664 1 42.22 124 ILE A C 1
ATOM 955 O O . ILE A 1 124 ? 31.562 51.625 13.195 1 42.22 124 ILE A O 1
ATOM 959 N N . VAL A 1 125 ? 31.109 50.031 11.617 1 40.25 125 VAL A N 1
ATOM 960 C CA . VAL A 1 125 ? 32.531 49.938 11.383 1 40.25 125 VAL A CA 1
ATOM 961 C C . VAL A 1 125 ? 33.062 51.25 10.82 1 40.25 125 VAL A C 1
ATOM 963 O O . VAL A 1 125 ? 34.25 51.562 11 1 40.25 125 VAL A O 1
ATOM 966 N N . MET A 1 126 ? 32.156 51.844 10.031 1 37.56 126 MET A N 1
ATOM 967 C CA . MET A 1 126 ? 32.781 52.969 9.336 1 37.56 126 MET A CA 1
ATOM 968 C C . MET A 1 126 ? 33.094 54.094 10.297 1 37.56 126 MET A C 1
ATOM 970 O O . MET A 1 126 ? 33.938 54.969 10.008 1 37.56 126 MET A O 1
ATOM 974 N N . THR A 1 127 ? 32.156 54.156 11.258 1 39.16 127 THR A N 1
ATOM 975 C CA . THR A 1 127 ? 32.281 55.375 12.047 1 39.16 127 THR A CA 1
ATOM 976 C C . THR A 1 127 ? 33.562 55.344 12.906 1 39.16 127 THR A C 1
ATOM 978 O O . THR A 1 127 ? 34.219 56.344 13.086 1 39.16 127 THR A O 1
ATOM 981 N N . LEU A 1 128 ? 33.938 54.125 13.203 1 41.44 128 LEU A N 1
ATOM 982 C CA . LEU A 1 128 ? 35.031 54.156 14.195 1 41.44 128 LEU A CA 1
ATOM 983 C C . LEU A 1 128 ? 36.344 54.594 13.547 1 41.44 128 LEU A C 1
ATOM 985 O O . LEU A 1 128 ? 37.281 54.938 14.25 1 41.44 128 LEU A O 1
ATOM 989 N N . ALA A 1 129 ? 36.406 54.281 12.281 1 44.19 129 ALA A N 1
ATOM 990 C CA . ALA A 1 129 ? 37.688 54.531 11.664 1 44.19 129 ALA A CA 1
ATOM 991 C C . ALA A 1 129 ? 37.969 56.031 11.57 1 44.19 129 ALA A C 1
ATOM 993 O O . ALA A 1 129 ? 39.156 56.438 11.586 1 44.19 129 ALA A O 1
ATOM 994 N N . ALA A 1 130 ? 36.906 56.719 11.398 1 41.44 130 ALA A N 1
ATOM 995 C CA . ALA A 1 130 ? 37.156 58.125 11.062 1 41.44 130 ALA A CA 1
ATOM 996 C C . ALA A 1 130 ? 37.812 58.875 12.227 1 41.44 130 ALA A C 1
ATOM 998 O O . ALA A 1 130 ? 38.531 59.844 12.023 1 41.44 130 ALA A O 1
ATOM 999 N N . LEU A 1 131 ? 37.406 58.375 13.367 1 41.91 131 LEU A N 1
ATOM 1000 C CA . LEU A 1 131 ? 37.75 59.281 14.461 1 41.91 131 LEU A CA 1
ATOM 1001 C C . LEU A 1 131 ? 39.25 59.219 14.758 1 41.91 131 LEU A C 1
ATOM 1003 O O . LEU A 1 131 ? 39.75 60 15.57 1 41.91 131 LEU A O 1
ATOM 1007 N N . SER A 1 132 ? 39.781 58.094 14.242 1 40.41 132 SER A N 1
ATOM 1008 C CA . SER A 1 132 ? 41.125 57.938 14.82 1 40.41 132 SER A CA 1
ATOM 1009 C C . SER A 1 132 ? 42.094 58.969 14.266 1 40.41 132 SER A C 1
ATOM 1011 O O . SER A 1 132 ? 43.188 59.125 14.766 1 40.41 132 SER A O 1
ATOM 1013 N N . PHE A 1 133 ? 41.75 59.438 13.039 1 43.19 133 PHE A N 1
ATOM 1014 C CA . PHE A 1 133 ? 42.875 60.094 12.398 1 43.19 133 PHE A CA 1
ATOM 1015 C C . PHE A 1 133 ? 43.125 61.469 13.008 1 43.19 133 PHE A C 1
ATOM 1017 O O . PHE A 1 133 ? 44.094 62.156 12.625 1 43.19 133 PHE A O 1
ATOM 1024 N N . GLY A 1 134 ? 42.094 61.938 13.672 1 35.72 134 GLY A N 1
ATOM 1025 C CA . GLY A 1 134 ? 42.25 63.375 13.828 1 35.72 134 GLY A CA 1
ATOM 1026 C C . GLY A 1 134 ? 43.344 63.75 14.812 1 35.72 134 GLY A C 1
ATOM 1027 O O . GLY A 1 134 ? 43.594 64.938 15.031 1 35.72 134 GLY A O 1
ATOM 1028 N N . SER A 1 135 ? 43.625 62.75 15.703 1 37.25 135 SER A N 1
ATOM 1029 C CA . SER A 1 135 ? 44.312 63.375 16.828 1 37.25 135 SER A CA 1
ATOM 1030 C C . SER A 1 135 ? 45.781 63.656 16.484 1 37.25 135 SER A C 1
ATOM 1032 O O . SER A 1 135 ? 46.5 64.188 17.312 1 37.25 135 SER A O 1
ATOM 1034 N N . GLY A 1 136 ? 46.188 63.344 15.25 1 26.69 136 GLY A N 1
ATOM 1035 C CA . GLY A 1 136 ? 47.5 64 15.172 1 26.69 136 GLY A CA 1
ATOM 1036 C C . GLY A 1 136 ? 47.406 65.5 15.086 1 26.69 136 GLY A C 1
ATOM 1037 O O . GLY A 1 136 ? 46.375 66.062 14.703 1 26.69 136 GLY A O 1
ATOM 1038 N N . MET B 1 1 ? 18.875 -13.273 -31.844 1 40.38 1 MET B N 1
ATOM 1039 C CA . MET B 1 1 ? 18.906 -14.242 -30.766 1 40.38 1 MET B CA 1
ATOM 1040 C C . MET B 1 1 ? 17.859 -13.914 -29.703 1 40.38 1 MET B C 1
ATOM 1042 O O . MET B 1 1 ? 17.828 -12.805 -29.172 1 40.38 1 MET B O 1
ATOM 1046 N N . MET B 1 2 ? 16.75 -14.523 -29.766 1 48.75 2 MET B N 1
ATOM 1047 C CA . MET B 1 2 ? 15.648 -14.281 -28.844 1 48.75 2 MET B CA 1
ATOM 1048 C C . MET B 1 2 ? 16.109 -14.391 -27.406 1 48.75 2 MET B C 1
ATOM 1050 O O . MET B 1 2 ? 16.984 -15.188 -27.078 1 48.75 2 MET B O 1
ATOM 1054 N N . PRO B 1 3 ? 16.094 -13.422 -26.703 1 54.28 3 PRO B N 1
ATOM 1055 C CA . PRO B 1 3 ? 16.641 -13.57 -25.359 1 54.28 3 PRO B CA 1
ATOM 1056 C C . PRO B 1 3 ? 16.219 -14.883 -24.703 1 54.28 3 PRO B C 1
ATOM 1058 O O . PRO B 1 3 ? 15.148 -15.414 -24.984 1 54.28 3 PRO B O 1
ATOM 1061 N N . LEU B 1 4 ? 17.078 -15.82 -24.547 1 58.5 4 LEU B N 1
ATOM 1062 C CA . LEU B 1 4 ? 16.844 -17.094 -23.875 1 58.5 4 LEU B CA 1
ATOM 1063 C C . LEU B 1 4 ? 16.016 -16.891 -22.609 1 58.5 4 LEU B C 1
ATOM 1065 O O . LEU B 1 4 ? 16.391 -16.109 -21.734 1 58.5 4 LEU B O 1
ATOM 1069 N N . THR B 1 5 ? 14.766 -17.016 -22.75 1 70 5 THR B N 1
ATOM 1070 C CA . THR B 1 5 ? 13.922 -16.969 -21.562 1 70 5 THR B CA 1
ATOM 1071 C C . THR B 1 5 ? 14.43 -17.938 -20.5 1 7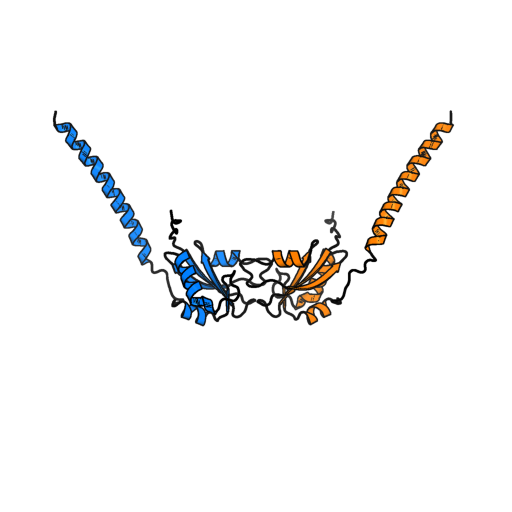0 5 THR B C 1
ATOM 1073 O O . THR B 1 5 ? 14.609 -19.125 -20.781 1 70 5 THR B O 1
ATOM 1076 N N . VAL B 1 6 ? 15.164 -17.516 -19.484 1 81.88 6 VAL B N 1
ATOM 1077 C CA . VAL B 1 6 ? 15.703 -18.297 -18.375 1 81.88 6 VAL B CA 1
ATOM 1078 C C . VAL B 1 6 ? 14.555 -18.984 -17.625 1 81.88 6 VAL B C 1
ATOM 1080 O O . VAL B 1 6 ? 13.594 -18.328 -17.219 1 81.88 6 VAL B O 1
ATOM 1083 N N . ILE B 1 7 ? 14.523 -20.328 -17.719 1 89.69 7 ILE B N 1
ATOM 1084 C CA . ILE B 1 7 ? 13.594 -21.109 -16.922 1 89.69 7 ILE B CA 1
ATOM 1085 C C . ILE B 1 7 ? 14.172 -21.328 -15.523 1 89.69 7 ILE B C 1
ATOM 1087 O O . ILE B 1 7 ? 15.258 -21.891 -15.367 1 89.69 7 ILE B O 1
ATOM 1091 N N . GLU B 1 8 ? 13.547 -20.828 -14.508 1 95.12 8 GLU B N 1
ATOM 1092 C CA . GLU B 1 8 ? 14.016 -20.953 -13.133 1 95.12 8 GLU B CA 1
ATOM 1093 C C . GLU B 1 8 ? 12.875 -21.312 -12.195 1 95.12 8 GLU B C 1
ATOM 1095 O O . GLU B 1 8 ? 11.773 -20.766 -12.297 1 95.12 8 GLU B O 1
ATOM 1100 N N . PRO B 1 9 ? 13.211 -22.328 -11.367 1 97.31 9 PRO B N 1
ATOM 1101 C CA . PRO B 1 9 ? 12.203 -22.672 -10.367 1 97.31 9 PRO B CA 1
ATOM 1102 C C . PRO B 1 9 ? 11.992 -21.578 -9.328 1 97.31 9 PRO B C 1
ATOM 1104 O O . PRO B 1 9 ? 12.852 -20.703 -9.164 1 97.31 9 PRO B O 1
ATOM 1107 N N . GLY B 1 10 ? 10.828 -21.547 -8.727 1 97.94 10 GLY B N 1
ATOM 1108 C CA . GLY B 1 10 ? 10.508 -20.609 -7.664 1 97.94 10 GLY B CA 1
ATOM 1109 C C . GLY B 1 10 ? 9.094 -20.766 -7.137 1 97.94 10 GLY B C 1
ATOM 1110 O O . GLY B 1 10 ? 8.57 -21.875 -7.074 1 97.94 10 GLY B O 1
ATOM 1111 N N . TRP B 1 11 ? 8.602 -19.625 -6.688 1 98.31 11 TRP B N 1
ATOM 1112 C CA . TRP B 1 11 ? 7.277 -19.625 -6.07 1 98.31 11 TRP B CA 1
ATOM 1113 C C . TRP B 1 11 ? 6.352 -18.641 -6.762 1 98.31 11 TRP B C 1
ATOM 1115 O O . TRP B 1 11 ? 6.734 -17.484 -7.004 1 98.31 11 TRP B O 1
ATOM 1125 N N . LEU B 1 12 ? 5.195 -19.094 -7.117 1 98.38 12 LEU B N 1
ATOM 1126 C CA . LEU B 1 12 ? 4.047 -18.234 -7.375 1 98.38 12 LEU B CA 1
ATOM 1127 C C . LEU B 1 12 ? 3.283 -17.938 -6.086 1 98.38 12 LEU B C 1
ATOM 1129 O O . LEU B 1 12 ? 2.977 -18.859 -5.324 1 98.38 12 LEU B O 1
ATOM 1133 N N . TYR B 1 13 ? 3.053 -16.719 -5.836 1 98.31 13 TYR B N 1
ATOM 1134 C CA . TYR B 1 13 ? 2.377 -16.453 -4.57 1 98.31 13 TYR B CA 1
ATOM 1135 C C . TYR B 1 13 ? 1.146 -15.578 -4.789 1 98.31 13 TYR B C 1
ATOM 1137 O O . TYR B 1 13 ? 1.047 -14.875 -5.801 1 98.31 13 TYR B O 1
ATOM 1145 N N . LEU B 1 14 ? 0.272 -15.688 -3.896 1 98.5 14 LEU B N 1
ATOM 1146 C CA . LEU B 1 14 ? -0.923 -14.867 -3.734 1 98.5 14 LEU B CA 1
ATOM 1147 C C . LEU B 1 14 ? -0.907 -14.141 -2.395 1 98.5 14 LEU B C 1
ATOM 1149 O O . LEU B 1 14 ? -0.915 -14.773 -1.338 1 98.5 14 LEU B O 1
ATOM 1153 N N . LEU B 1 15 ? -0.865 -12.805 -2.504 1 98.25 15 LEU B N 1
ATOM 1154 C CA . LEU B 1 15 ? -0.835 -12.008 -1.284 1 98.25 15 LEU B CA 1
ATOM 1155 C C . LEU B 1 15 ? -2.158 -11.273 -1.084 1 98.25 15 LEU B C 1
ATOM 1157 O O . LEU B 1 15 ? -2.828 -10.914 -2.055 1 98.25 15 LEU B O 1
ATOM 1161 N N . THR B 1 16 ? -2.5 -11.094 0.144 1 98.38 16 THR B N 1
ATOM 1162 C CA . THR B 1 16 ? -3.582 -10.203 0.554 1 98.38 16 THR B CA 1
ATOM 1163 C C . THR B 1 16 ? -3.098 -9.211 1.607 1 98.38 16 THR B C 1
ATOM 1165 O O . THR B 1 16 ? -2.033 -9.398 2.201 1 98.38 16 THR B O 1
ATOM 1168 N N . ASN B 1 17 ? -3.797 -8.188 1.789 1 97.19 17 ASN B N 1
ATOM 1169 C CA . ASN B 1 17 ? -3.596 -7.188 2.83 1 97.19 17 ASN B CA 1
ATOM 1170 C C . ASN B 1 17 ? -4.922 -6.688 3.393 1 97.19 17 ASN B C 1
ATOM 1172 O O . ASN B 1 17 ? -5.805 -6.273 2.637 1 97.19 17 ASN B O 1
ATOM 1176 N N . PRO B 1 18 ? -5.074 -6.734 4.699 1 96.38 18 PRO B N 1
ATOM 1177 C CA . PRO B 1 18 ? -6.359 -6.348 5.285 1 96.38 18 PRO B CA 1
ATOM 1178 C C . PRO B 1 18 ? -6.742 -4.906 4.957 1 96.38 18 PRO B C 1
ATOM 1180 O O . PRO B 1 18 ? -7.93 -4.562 4.965 1 96.38 18 PRO B O 1
ATOM 1183 N N . ALA B 1 19 ? -5.836 -4.035 4.691 1 96.31 19 ALA B N 1
ATOM 1184 C CA . ALA B 1 19 ? -6.105 -2.637 4.371 1 96.31 19 ALA B CA 1
ATOM 1185 C C . ALA B 1 19 ? -6.586 -2.488 2.928 1 96.31 19 ALA B C 1
ATOM 1187 O O . ALA B 1 19 ? -7.062 -1.421 2.533 1 96.31 19 ALA B O 1
ATOM 1188 N N . MET B 1 20 ? -6.422 -3.504 2.115 1 96.56 20 MET B N 1
ATOM 1189 C CA . MET B 1 20 ? -6.777 -3.506 0.7 1 96.56 20 MET B CA 1
ATOM 1190 C C . MET B 1 20 ? -7.797 -4.598 0.397 1 96.56 20 MET B C 1
ATOM 1192 O O . MET B 1 20 ? -7.516 -5.523 -0.367 1 96.56 20 MET B O 1
ATOM 1196 N N . PRO B 1 21 ? -8.922 -4.41 0.934 1 97.19 21 PRO B N 1
ATOM 1197 C CA . PRO B 1 21 ? -9.922 -5.473 0.852 1 97.19 21 PRO B CA 1
ATOM 1198 C C . PRO B 1 21 ? -10.312 -5.809 -0.586 1 97.19 21 PRO B C 1
ATOM 1200 O O . PRO B 1 21 ? -10.383 -4.914 -1.435 1 97.19 21 PRO B O 1
ATOM 1203 N N . ALA B 1 22 ? -10.516 -7.117 -0.856 1 96.31 22 ALA B N 1
ATOM 1204 C CA . ALA B 1 22 ? -11.016 -7.664 -2.113 1 96.31 22 ALA B CA 1
ATOM 1205 C C . ALA B 1 22 ? -9.961 -7.59 -3.209 1 96.31 22 ALA B C 1
ATOM 1207 O O . ALA B 1 22 ? -10.266 -7.758 -4.391 1 96.31 22 ALA B O 1
ATOM 1208 N N . LEU B 1 23 ? -8.805 -7.234 -2.807 1 97.62 23 LEU B N 1
ATOM 1209 C CA . LEU B 1 23 ? -7.695 -7.207 -3.752 1 97.62 23 LEU B CA 1
ATOM 1210 C C . LEU B 1 23 ? -6.68 -8.297 -3.424 1 97.62 23 LEU B C 1
ATOM 1212 O O . LEU B 1 23 ? -6.383 -8.547 -2.252 1 97.62 23 LEU B O 1
ATOM 1216 N N . VAL B 1 24 ? -6.191 -8.891 -4.418 1 97.94 24 VAL B N 1
ATOM 1217 C CA . VAL B 1 24 ? -5.086 -9.828 -4.262 1 97.94 24 VAL B CA 1
ATOM 1218 C C . VAL B 1 24 ? -3.93 -9.414 -5.172 1 97.94 24 VAL B C 1
ATOM 1220 O O . VAL B 1 24 ? -4.145 -8.844 -6.242 1 97.94 24 VAL B O 1
ATOM 1223 N N . LYS B 1 25 ? -2.77 -9.641 -4.727 1 97.56 25 LYS B N 1
ATOM 1224 C CA . LYS B 1 25 ? -1.558 -9.5 -5.527 1 97.56 25 LYS B CA 1
ATOM 1225 C C . LYS B 1 25 ? -1.008 -10.859 -5.938 1 97.56 25 LYS B C 1
ATOM 1227 O O . LYS B 1 25 ? -0.858 -11.758 -5.102 1 97.56 25 LYS B O 1
ATOM 1232 N N . ILE B 1 26 ? -0.806 -11.016 -7.203 1 97.81 26 ILE B N 1
ATOM 1233 C CA . ILE B 1 26 ? -0.188 -12.227 -7.727 1 97.81 26 ILE B CA 1
ATOM 1234 C C . ILE B 1 26 ? 1.221 -11.914 -8.227 1 97.81 26 ILE B C 1
ATOM 1236 O O . ILE B 1 26 ? 1.403 -11.062 -9.102 1 97.81 26 ILE B O 1
ATOM 1240 N N . GLY B 1 27 ? 2.176 -12.602 -7.633 1 97.12 27 GLY B N 1
ATOM 1241 C CA . GLY B 1 27 ? 3.559 -12.391 -8.031 1 97.12 27 GLY B CA 1
ATOM 1242 C C . GLY B 1 27 ? 4.41 -13.641 -7.922 1 97.12 27 GLY B C 1
ATOM 1243 O O . GLY B 1 27 ? 3.883 -14.742 -7.75 1 97.12 27 GLY B O 1
ATOM 1244 N N . MET B 1 28 ? 5.695 -13.445 -8.172 1 97.62 28 MET B N 1
ATOM 1245 C CA . MET B 1 28 ? 6.633 -14.562 -8.109 1 97.62 28 MET B CA 1
ATOM 1246 C C . MET B 1 28 ? 7.895 -14.172 -7.352 1 97.62 28 MET B C 1
ATOM 1248 O O . MET B 1 28 ? 8.18 -12.984 -7.176 1 97.62 28 MET B O 1
ATOM 1252 N N . THR B 1 29 ? 8.531 -15.117 -6.828 1 97.81 29 THR B N 1
ATOM 1253 C CA . THR B 1 29 ? 9.836 -14.93 -6.211 1 97.81 29 THR B CA 1
ATOM 1254 C C . THR B 1 29 ? 10.672 -16.203 -6.309 1 97.81 29 THR B C 1
ATOM 1256 O O . THR B 1 29 ? 10.117 -17.312 -6.344 1 97.81 29 THR B O 1
ATOM 1259 N N . THR B 1 30 ? 11.938 -16.094 -6.453 1 97.31 30 THR B N 1
ATOM 1260 C CA . THR B 1 30 ? 12.82 -17.25 -6.418 1 97.31 30 THR B CA 1
ATOM 1261 C C . THR B 1 30 ? 13.32 -17.5 -5 1 97.31 30 THR B C 1
ATOM 1263 O O . THR B 1 30 ? 14.062 -18.453 -4.758 1 97.31 30 THR B O 1
ATOM 1266 N N . ARG B 1 31 ? 12.898 -16.672 -4.094 1 96.81 31 ARG B N 1
ATOM 1267 C CA . ARG B 1 31 ? 13.195 -16.828 -2.676 1 96.81 31 ARG B CA 1
ATOM 1268 C C . ARG B 1 31 ? 11.977 -17.312 -1.908 1 96.81 31 ARG B C 1
ATOM 1270 O O . ARG B 1 31 ? 11.266 -18.219 -2.359 1 96.81 31 ARG B O 1
ATOM 1277 N N . SER B 1 32 ? 11.695 -16.766 -0.715 1 97.31 32 SER B N 1
ATOM 1278 C CA . SER B 1 32 ? 10.523 -17.172 0.062 1 97.31 32 SER B CA 1
ATOM 1279 C C . SER B 1 32 ? 9.367 -16.188 -0.126 1 97.31 32 SER B C 1
ATOM 1281 O O . SER B 1 32 ? 9.562 -14.977 -0.057 1 97.31 32 SER B O 1
ATOM 1283 N N . PRO B 1 33 ? 8.156 -16.75 -0.327 1 98.31 33 PRO B N 1
ATOM 1284 C CA . PRO B 1 33 ? 6.984 -15.867 -0.398 1 98.31 33 PRO B CA 1
ATOM 1285 C C . PRO B 1 33 ? 6.836 -14.977 0.837 1 98.31 33 PRO B C 1
ATOM 1287 O O . PRO B 1 33 ? 6.445 -13.812 0.723 1 98.31 33 PRO B O 1
ATOM 1290 N N . GLU B 1 34 ? 7.191 -15.555 1.987 1 98.19 34 GLU B N 1
ATOM 1291 C CA . GLU B 1 34 ? 7.082 -14.805 3.234 1 98.19 34 GLU B CA 1
ATOM 1292 C C . GLU B 1 34 ? 8.055 -13.633 3.258 1 98.19 34 GLU B C 1
ATOM 1294 O O . GLU B 1 34 ? 7.703 -12.531 3.688 1 98.19 34 GLU B O 1
ATOM 1299 N N . GLU B 1 35 ? 9.305 -13.883 2.828 1 97.81 35 GLU B N 1
ATOM 1300 C CA . GLU B 1 35 ? 10.289 -12.805 2.754 1 97.81 35 GLU B CA 1
ATOM 1301 C C . GLU B 1 35 ? 9.844 -11.719 1.771 1 97.81 35 GLU B C 1
ATOM 1303 O O . GLU B 1 35 ? 9.984 -10.531 2.049 1 97.81 35 GLU B O 1
ATOM 1308 N N . ARG B 1 36 ? 9.383 -12.141 0.625 1 97.44 36 ARG B N 1
ATOM 1309 C CA . ARG B 1 36 ? 8.891 -11.188 -0.375 1 97.44 36 ARG B CA 1
ATOM 1310 C C . ARG B 1 36 ? 7.762 -10.336 0.185 1 97.44 36 ARG B C 1
ATOM 1312 O O . ARG B 1 36 ? 7.711 -9.125 -0.051 1 97.44 36 ARG B O 1
ATOM 1319 N N . ALA B 1 37 ? 6.816 -10.992 0.896 1 97.88 37 ALA B N 1
ATOM 1320 C CA . ALA B 1 37 ? 5.723 -10.258 1.528 1 97.88 37 ALA B CA 1
ATOM 1321 C C . ALA B 1 37 ? 6.258 -9.172 2.459 1 97.88 37 ALA B C 1
ATOM 1323 O O . ALA B 1 37 ? 5.742 -8.055 2.473 1 97.88 37 ALA B O 1
ATOM 1324 N N . GLN B 1 38 ? 7.281 -9.5 3.211 1 96.81 38 GLN B N 1
ATOM 1325 C CA . GLN B 1 38 ? 7.883 -8.539 4.137 1 96.81 38 GLN B CA 1
ATOM 1326 C C . GLN B 1 38 ? 8.531 -7.387 3.385 1 96.81 38 GLN B C 1
ATOM 1328 O O . GLN B 1 38 ? 8.445 -6.234 3.812 1 96.81 38 GLN B O 1
ATOM 1333 N N . GLU B 1 39 ? 9.156 -7.711 2.275 1 96.19 39 GLU B N 1
ATOM 1334 C CA . GLU B 1 39 ? 9.836 -6.707 1.462 1 96.19 39 GLU B CA 1
ATOM 1335 C C . GLU B 1 39 ? 8.836 -5.703 0.884 1 96.19 39 GLU B C 1
ATOM 1337 O O . GLU B 1 39 ? 9.18 -4.547 0.647 1 96.19 39 GLU B O 1
ATOM 1342 N N . LEU B 1 40 ? 7.648 -6.105 0.646 1 95.06 40 LEU B N 1
ATOM 1343 C CA . LEU B 1 40 ? 6.629 -5.262 0.022 1 95.06 40 LEU B CA 1
ATOM 1344 C C . LEU B 1 40 ? 6.004 -4.316 1.044 1 95.06 40 LEU B C 1
ATOM 1346 O O . LEU B 1 40 ? 5.332 -3.354 0.673 1 95.06 40 LEU B O 1
ATOM 1350 N N . ALA B 1 41 ? 6.223 -4.707 2.297 1 90.56 41 ALA B N 1
ATOM 1351 C CA . ALA B 1 41 ? 5.773 -3.803 3.35 1 90.56 41 ALA B CA 1
ATOM 1352 C C . ALA B 1 41 ? 6.609 -2.527 3.371 1 90.56 41 ALA B C 1
ATOM 1354 O O . ALA B 1 41 ? 7.84 -2.586 3.424 1 90.56 41 ALA B O 1
ATOM 1355 N N . SER B 1 42 ? 5.988 -1.392 3.115 1 92.06 42 SER B N 1
ATOM 1356 C CA . SER B 1 42 ? 6.676 -0.105 3.059 1 92.06 42 SER B CA 1
ATOM 1357 C C . SER B 1 42 ? 5.84 0.997 3.699 1 92.06 42 SER B C 1
ATOM 1359 O O . SER B 1 42 ? 4.742 0.738 4.203 1 92.06 42 SER B O 1
ATOM 1361 N N . THR B 1 43 ? 6.375 2.281 3.678 1 91.94 43 THR B N 1
ATOM 1362 C CA . THR B 1 43 ? 5.742 3.43 4.316 1 91.94 43 THR B CA 1
ATOM 1363 C C . THR B 1 43 ? 4.355 3.682 3.723 1 91.94 43 THR B C 1
ATOM 1365 O O . THR B 1 43 ? 3.447 4.129 4.426 1 91.94 43 THR B O 1
ATOM 1368 N N . GLY B 1 44 ? 4.152 3.268 2.482 1 94.5 44 GLY B N 1
ATOM 1369 C CA . GLY B 1 44 ? 2.885 3.482 1.803 1 94.5 44 GLY B CA 1
ATOM 1370 C C . GLY B 1 44 ? 1.892 2.355 2.021 1 94.5 44 GLY B C 1
ATOM 1371 O O . GLY B 1 44 ? 0.783 2.385 1.483 1 94.5 44 GLY B O 1
ATOM 1372 N N . VAL B 1 45 ? 2.287 1.413 2.816 1 95.5 45 VAL B N 1
ATOM 1373 C CA . VAL B 1 45 ? 1.456 0.244 3.086 1 95.5 45 VAL B CA 1
ATOM 1374 C C . VAL B 1 45 ? 1.105 0.191 4.57 1 95.5 45 VAL B C 1
ATOM 1376 O O . VAL B 1 45 ? 1.979 -0.024 5.414 1 95.5 45 VAL B O 1
ATOM 1379 N N . PRO B 1 46 ? -0.168 0.273 4.91 1 94.62 46 PRO B N 1
ATOM 1380 C CA . PRO B 1 46 ? -0.561 0.473 6.309 1 94.62 46 PRO B CA 1
ATOM 1381 C C . PRO B 1 46 ? -0.464 -0.805 7.137 1 94.62 46 PRO B C 1
ATOM 1383 O O . PRO B 1 46 ? -0.324 -0.743 8.359 1 94.62 46 PRO B O 1
ATOM 1386 N N . MET B 1 47 ? -0.599 -1.967 6.586 1 95 47 MET B N 1
ATOM 1387 C CA . MET B 1 47 ? -0.62 -3.25 7.281 1 95 47 MET B CA 1
ATOM 1388 C C . MET B 1 47 ? 0.233 -4.281 6.547 1 95 47 MET B C 1
ATOM 1390 O O . MET B 1 47 ? 0.479 -4.148 5.348 1 95 47 MET B O 1
ATOM 1394 N N . PRO B 1 48 ? 0.555 -5.254 7.305 1 95 48 PRO B N 1
ATOM 1395 C CA . PRO B 1 48 ? 1.389 -6.27 6.656 1 95 48 PRO B CA 1
ATOM 1396 C C . PRO B 1 48 ? 0.618 -7.102 5.637 1 95 48 PRO B C 1
ATOM 1398 O O . PRO B 1 48 ? -0.597 -7.277 5.766 1 95 48 PRO B O 1
ATOM 1401 N N . PHE B 1 49 ? 1.375 -7.578 4.703 1 97.5 49 PHE B N 1
ATOM 1402 C CA . PHE B 1 49 ? 0.816 -8.539 3.756 1 97.5 49 PHE B CA 1
ATOM 1403 C C . PHE B 1 49 ? 0.734 -9.93 4.375 1 97.5 49 PHE B C 1
ATOM 1405 O O . PHE B 1 49 ? 1.546 -10.281 5.23 1 97.5 49 PHE B O 1
ATOM 1412 N N . HIS B 1 50 ? -0.244 -10.68 3.916 1 98 50 HIS B N 1
ATOM 1413 C CA . HIS B 1 50 ? -0.405 -12.094 4.238 1 98 50 HIS B CA 1
ATOM 1414 C C . HIS B 1 50 ? -0.249 -12.961 2.994 1 98 50 HIS B C 1
ATOM 1416 O O . HIS B 1 50 ? -0.799 -12.648 1.938 1 98 50 HIS B O 1
ATOM 1422 N N . VAL B 1 51 ? 0.542 -14 3.156 1 98.62 51 VAL B N 1
ATOM 1423 C CA . VAL B 1 51 ? 0.62 -14.984 2.084 1 98.62 51 VAL B CA 1
ATOM 1424 C C . VAL B 1 51 ? -0.602 -15.898 2.131 1 98.62 51 VAL B C 1
ATOM 1426 O O . VAL B 1 51 ? -0.658 -16.828 2.938 1 98.62 51 VAL B O 1
ATOM 1429 N N . ALA B 1 52 ? -1.507 -15.703 1.266 1 98.38 52 ALA B N 1
ATOM 1430 C CA . ALA B 1 52 ? -2.74 -16.484 1.257 1 98.38 52 ALA B CA 1
ATOM 1431 C C . ALA B 1 52 ? -2.508 -17.859 0.656 1 98.38 52 ALA B C 1
ATOM 1433 O O . ALA B 1 52 ? -3.125 -18.844 1.082 1 98.38 52 ALA B O 1
ATOM 1434 N N . ALA B 1 53 ? -1.684 -17.906 -0.37 1 98.06 53 ALA B N 1
ATOM 1435 C CA . ALA B 1 53 ? -1.28 -19.141 -1.026 1 98.06 53 ALA B CA 1
ATOM 1436 C C . ALA B 1 53 ? 0.064 -18.984 -1.73 1 98.06 53 ALA B C 1
ATOM 1438 O O . ALA B 1 53 ? 0.445 -17.859 -2.104 1 98.06 53 ALA B O 1
ATOM 1439 N N . ALA B 1 54 ? 0.707 -20.031 -1.81 1 98.31 54 ALA B N 1
ATOM 1440 C CA . ALA B 1 54 ? 1.952 -20.094 -2.57 1 98.31 54 ALA B CA 1
ATOM 1441 C C . ALA B 1 54 ? 2.148 -21.484 -3.18 1 98.31 54 ALA B C 1
ATOM 1443 O O . ALA B 1 54 ? 1.819 -22.5 -2.557 1 98.31 54 ALA B O 1
ATOM 1444 N N . TRP B 1 55 ? 2.689 -21.516 -4.348 1 97.94 55 TRP B N 1
ATOM 1445 C CA . TRP B 1 55 ? 2.92 -22.766 -5.066 1 97.94 55 TRP B CA 1
ATOM 1446 C C . TRP B 1 55 ? 4.34 -22.812 -5.621 1 97.94 55 TRP B C 1
ATOM 1448 O O . TRP B 1 55 ? 4.785 -21.891 -6.297 1 97.94 55 TRP B O 1
ATOM 1458 N N . ALA B 1 56 ? 5.012 -23.875 -5.285 1 97.19 56 ALA B N 1
ATOM 1459 C CA . ALA B 1 56 ? 6.293 -24.109 -5.941 1 97.19 56 ALA B CA 1
ATOM 1460 C C . ALA B 1 56 ? 6.102 -24.469 -7.414 1 97.19 56 ALA B C 1
ATOM 1462 O O . ALA B 1 56 ? 5.238 -25.266 -7.754 1 97.19 56 ALA B O 1
ATOM 1463 N N . VAL B 1 57 ? 6.875 -23.844 -8.258 1 96.94 57 VAL B N 1
ATOM 1464 C CA . VAL B 1 57 ? 6.73 -24.078 -9.695 1 96.94 57 VAL B CA 1
ATOM 1465 C C . VAL B 1 57 ? 8.109 -24.25 -10.328 1 96.94 57 VAL B C 1
ATOM 1467 O O . VAL B 1 57 ? 9.109 -23.75 -9.812 1 96.94 57 VAL B O 1
ATOM 1470 N N . ASP B 1 58 ? 8.164 -24.906 -11.422 1 96.06 58 ASP B N 1
ATOM 1471 C CA . ASP B 1 58 ? 9.422 -25.219 -12.109 1 96.06 58 ASP B CA 1
ATOM 1472 C C . ASP B 1 58 ? 9.891 -24.016 -12.945 1 96.06 58 ASP B C 1
ATOM 1474 O O . ASP B 1 58 ? 11.086 -23.844 -13.164 1 96.06 58 ASP B O 1
ATOM 1478 N N . ASP B 1 59 ? 9.023 -23.281 -13.5 1 96.88 59 ASP B N 1
ATOM 1479 C CA . ASP B 1 59 ? 9.258 -22.062 -14.258 1 96.88 59 ASP B CA 1
ATOM 1480 C C . ASP B 1 59 ? 8.414 -20.906 -13.719 1 96.88 59 ASP B C 1
ATOM 1482 O O . ASP B 1 59 ? 7.254 -20.734 -14.109 1 96.88 59 ASP B O 1
ATOM 1486 N N . VAL B 1 60 ? 9.008 -20.109 -12.914 1 96.75 60 VAL B N 1
ATOM 1487 C CA . VAL B 1 60 ? 8.242 -19.141 -12.141 1 96.75 60 VAL B CA 1
ATOM 1488 C C . VAL B 1 60 ? 7.754 -18.016 -13.047 1 96.75 60 VAL B C 1
ATOM 1490 O O . VAL B 1 60 ? 6.66 -17.484 -12.852 1 96.75 60 VAL B O 1
ATOM 1493 N N . ARG B 1 61 ? 8.469 -17.641 -14.016 1 96.5 61 ARG B N 1
ATOM 1494 C CA . ARG B 1 61 ? 8.047 -16.594 -14.938 1 96.5 61 ARG B CA 1
ATOM 1495 C C . ARG B 1 61 ? 6.855 -17.047 -15.773 1 96.5 61 ARG B C 1
ATOM 1497 O O . ARG B 1 61 ? 5.91 -16.281 -15.984 1 96.5 61 ARG B O 1
ATOM 1504 N N . ALA B 1 62 ? 6.926 -18.219 -16.266 1 96.25 62 ALA B N 1
ATOM 1505 C CA . ALA B 1 62 ? 5.801 -18.781 -17.016 1 96.25 62 ALA B CA 1
ATOM 1506 C C . ALA B 1 62 ? 4.555 -18.875 -16.141 1 96.25 62 ALA B C 1
ATOM 1508 O O . ALA B 1 62 ? 3.449 -18.562 -16.594 1 96.25 62 ALA B O 1
ATOM 1509 N N . ALA B 1 63 ? 4.773 -19.344 -14.945 1 96.69 63 ALA B N 1
ATOM 1510 C CA . ALA B 1 63 ? 3.646 -19.484 -14.023 1 96.69 63 ALA B CA 1
ATOM 1511 C C . ALA B 1 63 ? 2.977 -18.141 -13.766 1 96.69 63 ALA B C 1
ATOM 1513 O O . ALA B 1 63 ? 1.748 -18.047 -13.75 1 96.69 63 ALA B O 1
ATOM 1514 N N . GLU B 1 64 ? 3.816 -17.125 -13.531 1 96.75 64 GLU B N 1
ATOM 1515 C CA . GLU B 1 64 ? 3.266 -15.805 -13.281 1 96.75 64 GLU B CA 1
ATOM 1516 C C . GLU B 1 64 ? 2.533 -15.273 -14.508 1 96.75 64 GLU B C 1
ATOM 1518 O O . GLU B 1 64 ? 1.435 -14.727 -14.398 1 96.75 64 GLU B O 1
ATOM 1523 N N . ARG B 1 65 ? 3.082 -15.414 -15.656 1 96.12 65 ARG B N 1
AT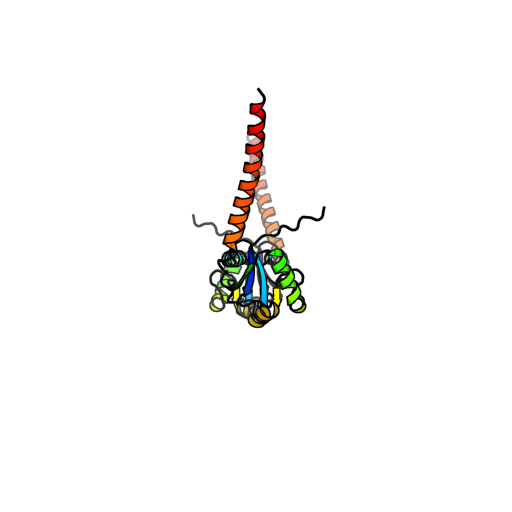OM 1524 C CA . ARG B 1 65 ? 2.447 -14.992 -16.906 1 96.12 65 ARG B CA 1
ATOM 1525 C C . ARG B 1 65 ? 1.093 -15.672 -17.078 1 96.12 65 ARG B C 1
ATOM 1527 O O . ARG B 1 65 ? 0.108 -15.016 -17.438 1 96.12 65 ARG B O 1
ATOM 1534 N N . ASP B 1 66 ? 1.067 -16.938 -16.938 1 96.88 66 ASP B N 1
ATOM 1535 C CA . ASP B 1 66 ? -0.169 -17.703 -17.078 1 96.88 66 ASP B CA 1
ATOM 1536 C C . ASP B 1 66 ? -1.22 -17.234 -16.062 1 96.88 66 ASP B C 1
ATOM 1538 O O . ASP B 1 66 ? -2.4 -17.125 -16.406 1 96.88 66 ASP B O 1
ATOM 1542 N N . ALA B 1 67 ? -0.764 -17.031 -14.836 1 97.56 67 ALA B N 1
ATOM 1543 C CA . ALA B 1 67 ? -1.681 -16.562 -13.805 1 97.56 67 ALA B CA 1
ATOM 1544 C C . ALA B 1 67 ? -2.27 -15.211 -14.172 1 97.56 67 ALA B C 1
ATOM 1546 O O . ALA B 1 67 ? -3.479 -15 -14.055 1 97.56 67 ALA B O 1
ATOM 1547 N N . HIS B 1 68 ? -1.399 -14.328 -14.602 1 96.88 68 HIS B N 1
ATOM 1548 C CA . HIS B 1 68 ? -1.859 -13 -15.008 1 96.88 68 HIS B CA 1
ATOM 1549 C C . HIS B 1 68 ? -2.846 -13.094 -16.172 1 96.88 68 HIS B C 1
ATOM 1551 O O . HIS B 1 68 ? -3.83 -12.352 -16.203 1 96.88 68 HIS B O 1
ATOM 1557 N N . ALA B 1 69 ? -2.641 -14.008 -17.016 1 96.44 69 ALA B N 1
ATOM 1558 C CA . ALA B 1 69 ? -3.559 -14.211 -18.141 1 96.44 69 ALA B CA 1
ATOM 1559 C C . ALA B 1 69 ? -4.91 -14.719 -17.656 1 96.44 69 ALA B C 1
ATOM 1561 O O . ALA B 1 69 ? -5.957 -14.234 -18.094 1 96.44 69 ALA B O 1
ATOM 1562 N N . ALA B 1 70 ? -4.883 -15.648 -16.781 1 96.56 70 ALA B N 1
ATOM 1563 C CA . ALA B 1 70 ? -6.105 -16.266 -16.266 1 96.56 70 ALA B CA 1
ATOM 1564 C C . ALA B 1 70 ? -6.953 -15.242 -15.508 1 96.56 70 ALA B C 1
ATOM 1566 O O . ALA B 1 70 ? -8.18 -15.344 -15.484 1 96.56 70 ALA B O 1
ATOM 1567 N N . LEU B 1 71 ? -6.242 -14.227 -14.961 1 97 71 LEU B N 1
ATOM 1568 C CA . LEU B 1 71 ? -6.949 -13.289 -14.094 1 97 71 LEU B CA 1
ATOM 1569 C C . LEU B 1 71 ? -7.094 -11.93 -14.773 1 97 71 LEU B C 1
ATOM 1571 O O . LEU B 1 71 ? -7.48 -10.945 -14.141 1 97 71 LEU B O 1
ATOM 1575 N N . ALA B 1 72 ? -6.883 -11.812 -16 1 96.06 72 ALA B N 1
ATOM 1576 C CA . ALA B 1 72 ? -6.777 -10.555 -16.734 1 96.06 72 ALA B CA 1
ATOM 1577 C C . ALA B 1 72 ? -8.039 -9.711 -16.562 1 96.06 72 ALA B C 1
ATOM 1579 O O . ALA B 1 72 ? -7.961 -8.484 -16.422 1 96.06 72 ALA B O 1
ATOM 1580 N N . ARG B 1 73 ? -9.18 -10.297 -16.531 1 95.19 73 ARG B N 1
ATOM 1581 C CA . ARG B 1 73 ? -10.438 -9.555 -16.469 1 95.19 73 ARG B CA 1
ATOM 1582 C C . ARG B 1 73 ? -10.625 -8.906 -15.102 1 95.19 73 ARG B C 1
ATOM 1584 O O . ARG B 1 73 ? -11.469 -8.023 -14.938 1 95.19 73 ARG B O 1
ATOM 1591 N N . TYR B 1 74 ? -9.844 -9.336 -14.117 1 96.25 74 TYR B N 1
ATOM 1592 C CA . TYR B 1 74 ? -9.977 -8.836 -12.758 1 96.25 74 TYR B CA 1
ATOM 1593 C C . TYR B 1 74 ? -8.891 -7.816 -12.445 1 96.25 74 TYR B C 1
ATOM 1595 O O . TYR B 1 74 ? -8.82 -7.297 -11.328 1 96.25 74 TYR B O 1
ATOM 1603 N N . ARG B 1 75 ? -8.078 -7.504 -13.383 1 95.5 75 ARG B N 1
ATOM 1604 C CA . ARG B 1 75 ? -6.934 -6.629 -13.141 1 95.5 75 ARG B CA 1
ATOM 1605 C C . ARG B 1 75 ? -7.383 -5.191 -12.898 1 95.5 75 ARG B C 1
ATOM 1607 O O . ARG B 1 75 ? -8.258 -4.684 -13.609 1 95.5 75 ARG B O 1
ATOM 1614 N N . VAL B 1 76 ? -6.902 -4.516 -11.828 1 91.56 76 VAL B N 1
ATOM 1615 C CA . VAL B 1 76 ? -7.348 -3.186 -11.422 1 91.56 76 VAL B CA 1
ATOM 1616 C C . VAL B 1 76 ? -6.516 -2.121 -12.133 1 91.56 76 VAL B C 1
ATOM 1618 O O . VAL B 1 76 ? -7 -1.013 -12.383 1 91.56 76 VAL B O 1
ATOM 1621 N N . ASN B 1 77 ? -5.215 -2.375 -12.242 1 82.19 77 ASN B N 1
ATOM 1622 C CA . ASN B 1 77 ? -4.301 -1.469 -12.93 1 82.19 77 ASN B CA 1
ATOM 1623 C C . ASN B 1 77 ? -3.305 -2.23 -13.805 1 82.19 77 ASN B C 1
ATOM 1625 O O . ASN B 1 77 ? -2.656 -3.168 -13.336 1 82.19 77 ASN B O 1
ATOM 1629 N N . ASP B 1 78 ? -3.219 -1.841 -14.977 1 72.12 78 ASP B N 1
ATOM 1630 C CA . ASP B 1 78 ? -2.438 -2.584 -15.961 1 72.12 78 ASP B CA 1
ATOM 1631 C C . ASP B 1 78 ? -0.966 -2.652 -15.555 1 72.12 78 ASP B C 1
ATOM 1633 O O . ASP B 1 78 ? -0.258 -3.592 -15.914 1 72.12 78 ASP B O 1
ATOM 1637 N N . ALA B 1 79 ? -0.646 -1.706 -14.914 1 65 79 ALA B N 1
ATOM 1638 C CA . ALA B 1 79 ? 0.776 -1.615 -14.594 1 65 79 ALA B CA 1
ATOM 1639 C C . ALA B 1 79 ? 1.108 -2.422 -13.336 1 65 79 ALA B C 1
ATOM 1641 O O . ALA B 1 79 ? 2.273 -2.52 -12.945 1 65 79 ALA B O 1
ATOM 1642 N N . ARG B 1 80 ? 0.006 -3.107 -12.914 1 73.25 80 ARG B N 1
ATOM 1643 C CA . ARG B 1 80 ? 0.338 -3.717 -11.633 1 73.25 80 ARG B CA 1
ATOM 1644 C C . ARG B 1 80 ? -0.2 -5.141 -11.547 1 73.25 80 ARG B C 1
ATOM 1646 O O . ARG B 1 80 ? -0.827 -5.633 -12.484 1 73.25 80 ARG B O 1
ATOM 1653 N N . GLU B 1 81 ? 0.212 -5.863 -10.664 1 93.69 81 GLU B N 1
ATOM 1654 C CA . GLU B 1 81 ? -0.064 -7.27 -10.398 1 93.69 81 GLU B CA 1
ATOM 1655 C C . GLU B 1 81 ? -1.189 -7.43 -9.383 1 93.69 81 GLU B C 1
ATOM 1657 O O . GLU B 1 81 ? -1.155 -8.336 -8.547 1 93.69 81 GLU B O 1
ATOM 1662 N N . TRP B 1 82 ? -2.117 -6.488 -9.469 1 97.31 82 TRP B N 1
ATOM 1663 C CA . TRP B 1 82 ? -3.232 -6.48 -8.523 1 97.31 82 TRP B CA 1
ATOM 1664 C C . TRP B 1 82 ? -4.539 -6.828 -9.227 1 97.31 82 TRP B C 1
ATOM 1666 O O . TRP B 1 82 ? -4.801 -6.352 -10.336 1 97.31 82 TRP B O 1
ATOM 1676 N N . PHE B 1 83 ? -5.352 -7.633 -8.539 1 97.88 83 PHE B N 1
ATOM 1677 C CA . PHE B 1 83 ? -6.602 -8.133 -9.109 1 97.88 83 PHE B CA 1
ATOM 1678 C C . PHE B 1 83 ? -7.727 -8.055 -8.078 1 97.88 83 PHE B C 1
ATOM 1680 O O . PHE B 1 83 ? -7.516 -8.336 -6.898 1 97.88 83 PHE B O 1
ATOM 1687 N N . ARG B 1 84 ? -8.883 -7.652 -8.531 1 97.81 84 ARG B N 1
ATOM 1688 C CA . ARG B 1 84 ? -10.023 -7.527 -7.633 1 97.81 84 ARG B CA 1
ATOM 1689 C C . ARG B 1 84 ? -10.898 -8.773 -7.676 1 97.81 84 ARG B C 1
ATOM 1691 O O . ARG B 1 84 ? -11.711 -8.938 -8.594 1 97.81 84 ARG B O 1
ATOM 1698 N N . LEU B 1 85 ? -10.789 -9.602 -6.832 1 97.56 85 LEU B N 1
ATOM 1699 C CA . LEU B 1 85 ? -11.57 -10.812 -6.605 1 97.56 85 LEU B CA 1
ATOM 1700 C C . LEU B 1 85 ? -11.219 -11.445 -5.262 1 97.56 85 LEU B C 1
ATOM 1702 O O . LEU B 1 85 ? -10.219 -11.07 -4.641 1 97.56 85 LEU B O 1
ATOM 1706 N N . SER B 1 86 ? -12.031 -12.414 -4.762 1 97.62 86 SER B N 1
ATOM 1707 C CA . SER B 1 86 ? -11.758 -13.086 -3.498 1 97.62 86 SER B CA 1
ATOM 1708 C C . SER B 1 86 ? -10.641 -14.109 -3.648 1 97.62 86 SER B C 1
ATOM 1710 O O . SER B 1 86 ? -10.336 -14.547 -4.762 1 97.62 86 SER B O 1
ATOM 1712 N N . VAL B 1 87 ? -10.031 -14.445 -2.521 1 97.75 87 VAL B N 1
ATOM 1713 C CA . VAL B 1 87 ? -8.961 -15.438 -2.523 1 97.75 87 VAL B CA 1
ATOM 1714 C C . VAL B 1 87 ? -9.484 -16.75 -3.086 1 97.75 87 VAL B C 1
ATOM 1716 O O . VAL B 1 87 ? -8.883 -17.328 -3.994 1 97.75 87 VAL B O 1
ATOM 1719 N N . PRO B 1 88 ? -10.656 -17.281 -2.658 1 97.12 88 PRO B N 1
ATOM 1720 C CA . PRO B 1 88 ? -11.148 -18.531 -3.236 1 97.12 88 PRO B CA 1
ATOM 1721 C C . PRO B 1 88 ? -11.398 -18.422 -4.738 1 97.12 88 PRO B C 1
ATOM 1723 O O . PRO B 1 88 ? -11.094 -19.359 -5.484 1 97.12 88 PRO B O 1
ATOM 1726 N N . ALA B 1 89 ? -11.945 -17.328 -5.152 1 97.38 89 ALA B N 1
ATOM 1727 C CA . ALA B 1 89 ? -12.188 -17.125 -6.578 1 97.38 89 ALA B CA 1
ATOM 1728 C C . ALA B 1 89 ? -10.875 -17.125 -7.359 1 97.38 89 ALA B C 1
ATOM 1730 O O . ALA B 1 89 ? -10.805 -17.688 -8.453 1 97.38 89 ALA B O 1
ATOM 1731 N N . ALA B 1 90 ? -9.836 -16.469 -6.816 1 97.69 90 ALA B N 1
ATOM 1732 C CA . ALA B 1 90 ? -8.531 -16.438 -7.465 1 97.69 90 ALA B CA 1
ATOM 1733 C C . ALA B 1 90 ? -7.945 -17.844 -7.594 1 97.69 90 ALA B C 1
ATOM 1735 O O . ALA B 1 90 ? -7.504 -18.234 -8.672 1 97.69 90 ALA B O 1
ATOM 1736 N N . ILE B 1 91 ? -7.961 -18.562 -6.5 1 97.06 91 ILE B N 1
ATOM 1737 C CA . ILE B 1 91 ? -7.398 -19.906 -6.477 1 97.06 91 ILE B CA 1
ATOM 1738 C C . ILE B 1 91 ? -8.125 -20.781 -7.488 1 97.06 91 ILE B C 1
ATOM 1740 O O . ILE B 1 91 ? -7.492 -21.547 -8.227 1 97.06 91 ILE B O 1
ATOM 1744 N N . LYS B 1 92 ? -9.43 -20.672 -7.531 1 96.19 92 LYS B N 1
ATOM 1745 C CA . LYS B 1 92 ? -10.227 -21.422 -8.5 1 96.19 92 LYS B CA 1
ATOM 1746 C C . LYS B 1 92 ? -9.836 -21.062 -9.93 1 96.19 92 LYS B C 1
ATOM 1748 O O . LYS B 1 92 ? -9.633 -21.938 -10.766 1 96.19 92 LYS B O 1
ATOM 1753 N N . ALA B 1 93 ? -9.773 -19.797 -10.203 1 96.38 93 ALA B N 1
ATOM 1754 C CA . ALA B 1 93 ? -9.445 -19.312 -11.539 1 96.38 93 ALA B CA 1
ATOM 1755 C C . ALA B 1 93 ? -8.055 -19.766 -11.969 1 96.38 93 ALA B C 1
ATOM 1757 O O . ALA B 1 93 ? -7.812 -20.016 -13.148 1 96.38 93 ALA B O 1
ATOM 1758 N N . LEU B 1 94 ? -7.141 -19.875 -10.984 1 96.75 94 LEU B N 1
ATOM 1759 C CA . LEU B 1 94 ? -5.766 -20.281 -11.266 1 96.75 94 LEU B CA 1
ATOM 1760 C C . LEU B 1 94 ? -5.668 -21.797 -11.43 1 96.75 94 LEU B C 1
ATOM 1762 O O . LEU B 1 94 ? -4.648 -22.312 -11.891 1 96.75 94 LEU B O 1
ATOM 1766 N N . GLY B 1 95 ? -6.766 -22.531 -11.062 1 93.25 95 GLY B N 1
ATOM 1767 C CA . GLY B 1 95 ? -6.762 -23.984 -11.164 1 93.25 95 GLY B CA 1
ATOM 1768 C C . GLY B 1 95 ? -5.762 -24.641 -10.234 1 93.25 95 GLY B C 1
ATOM 1769 O O . GLY B 1 95 ? -5.156 -25.656 -10.586 1 93.25 95 GLY B O 1
ATOM 1770 N N . ARG B 1 96 ? -5.453 -23.969 -9.219 1 85.75 96 ARG B N 1
ATOM 1771 C CA . ARG B 1 96 ? -4.461 -24.484 -8.281 1 85.75 96 ARG B CA 1
ATOM 1772 C C . ARG B 1 96 ? -5.113 -24.906 -6.969 1 85.75 96 ARG B C 1
ATOM 1774 O O . ARG B 1 96 ? -6.191 -24.422 -6.621 1 85.75 96 ARG B O 1
ATOM 1781 N N . SER B 1 97 ? -4.652 -25.984 -6.352 1 78.31 97 SER B N 1
ATOM 1782 C CA . SER B 1 97 ? -5.109 -26.391 -5.023 1 78.31 97 SER B CA 1
ATOM 1783 C C . SER B 1 97 ? -4.211 -25.797 -3.936 1 78.31 97 SER B C 1
ATOM 1785 O O . SER B 1 97 ? -3.02 -25.578 -4.164 1 78.31 97 SER B O 1
ATOM 1787 N N . THR B 1 98 ? -4.738 -25.141 -2.936 1 63.03 98 THR B N 1
ATOM 1788 C CA . THR B 1 98 ? -3.943 -24.562 -1.858 1 63.03 98 THR B CA 1
ATOM 1789 C C . THR B 1 98 ? -3.018 -25.609 -1.247 1 63.03 98 THR B C 1
ATOM 1791 O O . THR B 1 98 ? -2.035 -25.266 -0.585 1 63.03 98 THR B O 1
ATOM 1794 N N . ALA B 1 99 ? -3.408 -26.875 -1.314 1 54.06 99 ALA B N 1
ATOM 1795 C CA . ALA B 1 99 ? -2.74 -27.953 -0.588 1 54.06 99 ALA B CA 1
ATOM 1796 C C . ALA B 1 99 ? -1.378 -28.266 -1.2 1 54.06 99 ALA B C 1
ATOM 1798 O O . ALA B 1 99 ? -0.699 -29.203 -0.774 1 54.06 99 ALA B O 1
ATOM 1799 N N . SER B 1 100 ? -0.823 -27.531 -2.127 1 48.53 100 SER B N 1
ATOM 1800 C CA . SER B 1 100 ? 0.183 -28.344 -2.803 1 48.53 100 SER B CA 1
ATOM 1801 C C . SER B 1 100 ? 1.408 -28.562 -1.918 1 48.53 100 SER B C 1
ATOM 1803 O O . SER B 1 100 ? 2.055 -27.594 -1.506 1 48.53 100 SER B O 1
ATOM 1805 N N . LYS B 1 101 ? 1.541 -29.5 -1.09 1 43.5 101 LYS B N 1
ATOM 1806 C CA . LYS B 1 101 ? 2.795 -29.953 -0.505 1 43.5 101 LYS B CA 1
ATOM 1807 C C . LYS B 1 101 ? 3.83 -30.25 -1.588 1 43.5 101 LYS B C 1
ATOM 1809 O O . LYS B 1 101 ? 3.486 -30.75 -2.664 1 43.5 101 LYS B O 1
ATOM 1814 N N . PRO B 1 102 ? 4.988 -29.469 -1.567 1 43.72 102 PRO B N 1
ATOM 1815 C CA . PRO B 1 102 ? 6.027 -29.875 -2.514 1 43.72 102 PRO B CA 1
ATOM 1816 C C . PRO B 1 102 ? 6.125 -31.391 -2.668 1 43.72 102 PRO B C 1
ATOM 1818 O O . PRO B 1 102 ? 6.102 -32.125 -1.673 1 43.72 102 PRO B O 1
ATOM 1821 N N . SER B 1 103 ? 5.594 -31.969 -3.648 1 37.41 103 SER B N 1
ATOM 1822 C CA . SER B 1 103 ? 5.922 -33.375 -3.875 1 37.41 103 SER B CA 1
ATOM 1823 C C . SER B 1 103 ? 7.43 -33.594 -3.902 1 37.41 103 SER B C 1
ATOM 1825 O O . SER B 1 103 ? 8.156 -32.844 -4.566 1 37.41 103 SER B O 1
ATOM 1827 N N . LEU B 1 104 ? 8.078 -33.969 -2.816 1 39.97 104 LEU B N 1
ATOM 1828 C CA . LEU B 1 104 ? 9.477 -34.375 -2.629 1 39.97 104 LEU B CA 1
ATOM 1829 C C . LEU B 1 104 ? 10.023 -35.031 -3.885 1 39.97 104 LEU B C 1
ATOM 1831 O O . LEU B 1 104 ? 11.203 -35.375 -3.947 1 39.97 104 LEU B O 1
ATOM 1835 N N . GLY B 1 105 ? 9.133 -35.438 -4.793 1 37.56 105 GLY B N 1
ATOM 1836 C CA . GLY B 1 105 ? 9.672 -36.406 -5.73 1 37.56 105 GLY B CA 1
ATOM 1837 C C . GLY B 1 105 ? 10.625 -35.781 -6.738 1 37.56 105 GLY B C 1
ATOM 1838 O O . GLY B 1 105 ? 11.297 -36.5 -7.484 1 37.56 105 GLY B O 1
ATOM 1839 N N . ARG B 1 106 ? 10.383 -34.5 -7.082 1 43 106 ARG B N 1
ATOM 1840 C CA . ARG B 1 106 ? 11.031 -34.125 -8.336 1 43 106 ARG B CA 1
ATOM 1841 C C . ARG B 1 106 ? 12.508 -33.812 -8.117 1 43 106 ARG B C 1
ATOM 1843 O O . ARG B 1 106 ? 13.211 -33.438 -9.055 1 43 106 ARG B O 1
ATOM 1850 N N . ARG B 1 107 ? 12.953 -33.531 -6.922 1 41.41 107 ARG B N 1
ATOM 1851 C CA . ARG B 1 107 ? 14.367 -33.188 -6.777 1 41.41 107 ARG B CA 1
ATOM 1852 C C . ARG B 1 107 ? 15.25 -34.406 -7.129 1 41.41 107 ARG B C 1
ATOM 1854 O O . ARG B 1 107 ? 16.453 -34.25 -7.32 1 41.41 107 ARG B O 1
ATOM 1861 N N . ALA B 1 108 ? 14.812 -35.688 -7.035 1 40.41 108 ALA B N 1
ATOM 1862 C CA . ALA B 1 108 ? 15.734 -36.812 -7.066 1 40.41 108 ALA B CA 1
ATOM 1863 C C . ALA B 1 108 ? 16.312 -37.031 -8.469 1 40.41 108 ALA B C 1
ATOM 1865 O O . ALA B 1 108 ? 17.422 -37.531 -8.617 1 40.41 108 ALA B O 1
ATOM 1866 N N . PHE B 1 109 ? 15.586 -36.562 -9.57 1 41.19 109 PHE B N 1
ATOM 1867 C CA . PHE B 1 109 ? 16 -37.062 -10.875 1 41.19 109 PHE B CA 1
ATOM 1868 C C . PHE B 1 109 ? 17.141 -36.219 -11.438 1 41.19 109 PHE B C 1
ATOM 1870 O O . PHE B 1 109 ? 17.953 -36.719 -12.219 1 41.19 109 PHE B O 1
ATOM 1877 N N . ARG B 1 110 ? 17.219 -34.844 -11.086 1 37.72 110 ARG B N 1
ATOM 1878 C CA . ARG B 1 110 ? 18.25 -34.031 -11.727 1 37.72 110 ARG B CA 1
ATOM 1879 C C . ARG B 1 110 ? 19.641 -34.469 -11.312 1 37.72 110 ARG B C 1
ATOM 1881 O O . ARG B 1 110 ? 20.594 -34.375 -12.094 1 37.72 110 ARG B O 1
ATOM 1888 N N . VAL B 1 111 ? 19.625 -34.906 -10.031 1 37.84 111 VAL B N 1
ATOM 1889 C CA . VAL B 1 111 ? 20.938 -35.312 -9.539 1 37.84 111 VAL B CA 1
ATOM 1890 C C . VAL B 1 111 ? 21.438 -36.531 -10.328 1 37.84 111 VAL B C 1
ATOM 1892 O O . VAL B 1 111 ? 22.609 -36.594 -10.695 1 37.84 111 VAL B O 1
ATOM 1895 N N . LEU B 1 112 ? 20.453 -37.375 -10.68 1 43.69 112 LEU B N 1
ATOM 1896 C CA . LEU B 1 112 ? 20.891 -38.594 -11.297 1 43.69 112 LEU B CA 1
ATOM 1897 C C . LEU B 1 112 ? 21.344 -38.375 -12.734 1 43.69 112 LEU B C 1
ATOM 1899 O O . LEU B 1 112 ? 22.312 -39 -13.195 1 43.69 112 LEU B O 1
ATOM 1903 N N . ARG B 1 113 ? 20.766 -37.344 -13.352 1 44.88 113 ARG B N 1
ATOM 1904 C CA . ARG B 1 113 ? 21.125 -37.125 -14.75 1 44.88 113 ARG B CA 1
ATOM 1905 C C . ARG B 1 113 ? 22.531 -36.531 -14.859 1 44.88 113 ARG B C 1
ATOM 1907 O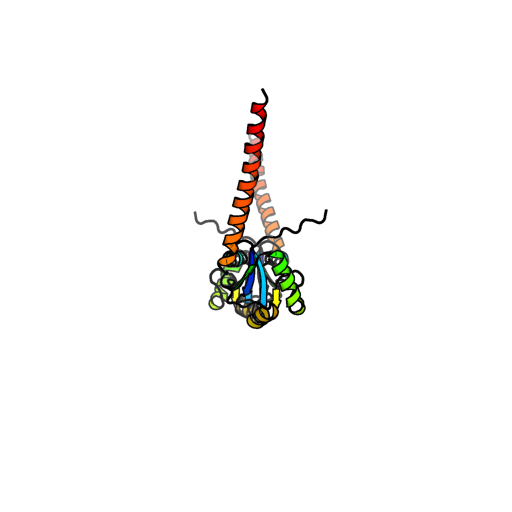 O . ARG B 1 113 ? 23.281 -36.875 -15.781 1 44.88 113 ARG B O 1
ATOM 1914 N N . GLY B 1 114 ? 22.766 -35.594 -13.859 1 42.75 114 GLY B N 1
ATOM 1915 C CA . GLY B 1 114 ? 24.094 -35 -13.875 1 42.75 114 GLY B CA 1
ATOM 1916 C C . GLY B 1 114 ? 25.203 -36.031 -13.688 1 42.75 114 GLY B C 1
ATOM 1917 O O . GLY B 1 114 ? 26.266 -35.938 -14.32 1 42.75 114 GLY B O 1
ATOM 1918 N N . LEU B 1 115 ? 24.859 -37.062 -12.875 1 45.84 115 LEU B N 1
ATOM 1919 C CA . LEU B 1 115 ? 25.875 -38.062 -12.617 1 45.84 115 LEU B CA 1
ATOM 1920 C C . LEU B 1 115 ? 26.094 -38.938 -13.852 1 45.84 115 LEU B C 1
ATOM 1922 O O . LEU B 1 115 ? 27.234 -39.281 -14.172 1 45.84 115 LEU B O 1
ATOM 1926 N N . VAL B 1 116 ? 25 -39.156 -14.594 1 43.53 116 VAL B N 1
ATOM 1927 C CA . VAL B 1 116 ? 25.125 -40.031 -15.758 1 43.53 116 VAL B CA 1
ATOM 1928 C C . VAL B 1 116 ? 25.938 -39.344 -16.844 1 43.53 116 VAL B C 1
ATOM 1930 O O . VAL B 1 116 ? 26.734 -39.969 -17.531 1 43.53 116 VAL B O 1
ATOM 1933 N N . GLU B 1 117 ? 25.625 -38.031 -16.922 1 47 117 GLU B N 1
ATOM 1934 C CA . GLU B 1 117 ? 26.328 -37.344 -17.984 1 47 117 GLU B CA 1
ATOM 1935 C C . GLU B 1 117 ? 27.828 -37.219 -17.688 1 47 117 GLU B C 1
ATOM 1937 O O . GLU B 1 117 ? 28.656 -37.281 -18.594 1 47 117 GLU B O 1
ATOM 1942 N N . ALA B 1 118 ? 28.094 -37.094 -16.406 1 44.78 118 ALA B N 1
ATOM 1943 C CA . ALA B 1 118 ? 29.484 -37 -16.016 1 44.78 118 ALA B CA 1
ATOM 1944 C C . ALA B 1 118 ? 30.219 -38.312 -16.266 1 44.78 118 ALA B C 1
ATOM 1946 O O . ALA B 1 118 ? 31.391 -38.312 -16.656 1 44.78 118 ALA B O 1
ATOM 1947 N N . ILE B 1 119 ? 29.438 -39.344 -16.078 1 45.59 119 ILE B N 1
ATOM 1948 C CA . ILE B 1 119 ? 30.078 -40.656 -16.219 1 45.59 119 ILE B CA 1
ATOM 1949 C C . ILE B 1 119 ? 30.359 -40.938 -17.688 1 45.59 119 ILE B C 1
ATOM 1951 O O . ILE B 1 119 ? 31.391 -41.562 -18.016 1 45.59 119 ILE B O 1
ATOM 1955 N N . GLY B 1 120 ? 29.469 -40.375 -18.453 1 42.12 120 GLY B N 1
ATOM 1956 C CA . GLY B 1 120 ? 29.625 -40.688 -19.859 1 42.12 120 GLY B CA 1
ATOM 1957 C C . GLY B 1 120 ? 30.906 -40.094 -20.469 1 42.12 120 GLY B C 1
ATOM 1958 O O . GLY B 1 120 ? 31.531 -40.719 -21.328 1 42.12 120 GLY B O 1
ATOM 1959 N N . TRP B 1 121 ? 31.062 -38.906 -19.984 1 44.75 121 TRP B N 1
ATOM 1960 C CA . TRP B 1 121 ? 32.188 -38.219 -20.656 1 44.75 121 TRP B CA 1
ATOM 1961 C C . TRP B 1 121 ? 33.5 -38.875 -20.281 1 44.75 121 TRP B C 1
ATOM 1963 O O . TRP B 1 121 ? 34.375 -39.031 -21.125 1 44.75 121 TRP B O 1
ATOM 1973 N N . PHE B 1 122 ? 33.531 -39.375 -19.016 1 42.19 122 PHE B N 1
ATOM 1974 C CA . PHE B 1 122 ? 34.844 -39.844 -18.594 1 42.19 122 PHE B CA 1
ATOM 1975 C C . PHE B 1 122 ? 35.219 -41.156 -19.312 1 42.19 122 PHE B C 1
ATOM 1977 O O . PHE B 1 122 ? 36.375 -41.438 -19.531 1 42.19 122 PHE B O 1
ATOM 1984 N N . GLY B 1 123 ? 34.062 -41.75 -19.672 1 38.81 123 GLY B N 1
ATOM 1985 C CA . GLY B 1 123 ? 34.375 -43.094 -20.203 1 38.81 123 GLY B CA 1
ATOM 1986 C C . GLY B 1 123 ? 35.094 -43.031 -21.547 1 38.81 123 GLY B C 1
ATOM 1987 O O . GLY B 1 123 ? 35.812 -43.938 -21.906 1 38.81 123 GLY B O 1
ATOM 1988 N N . ILE B 1 124 ? 34.688 -41.906 -22.172 1 43.28 124 ILE B N 1
ATOM 1989 C CA . ILE B 1 124 ? 35.156 -41.969 -23.547 1 43.28 124 ILE B CA 1
ATOM 1990 C C . ILE B 1 124 ? 36.656 -41.688 -23.578 1 43.28 124 ILE B C 1
ATOM 1992 O O . ILE B 1 124 ? 37.406 -42.344 -24.297 1 43.28 124 ILE B O 1
ATOM 1996 N N . VAL B 1 125 ? 37.031 -40.844 -22.625 1 41.22 125 VAL B N 1
ATOM 1997 C CA . VAL B 1 125 ? 38.406 -40.375 -22.766 1 41.22 125 VAL B CA 1
ATOM 1998 C C . VAL B 1 125 ? 39.375 -41.531 -22.422 1 41.22 125 VAL B C 1
ATOM 2000 O O . VAL B 1 125 ? 40.469 -41.594 -23 1 41.22 125 VAL B O 1
ATOM 2003 N N . MET B 1 126 ? 38.844 -42.312 -21.469 1 38.12 126 MET B N 1
ATOM 2004 C CA . MET B 1 126 ? 39.875 -43.25 -21.016 1 38.12 126 MET B CA 1
ATOM 2005 C C . MET B 1 126 ? 40.156 -44.312 -22.078 1 38.12 126 MET B C 1
ATOM 2007 O O . MET B 1 126 ? 41.219 -44.906 -22.094 1 38.12 126 MET B O 1
ATOM 2011 N N . THR B 1 127 ? 39.031 -44.531 -22.766 1 40.06 127 THR B N 1
ATOM 2012 C CA . THR B 1 127 ? 39.219 -45.688 -23.656 1 40.06 127 THR B CA 1
ATOM 2013 C C . THR B 1 127 ? 40.156 -45.344 -24.797 1 40.06 127 THR B C 1
ATOM 2015 O O . THR B 1 127 ? 41 -46.156 -25.203 1 40.06 127 THR B O 1
ATOM 2018 N N . LEU B 1 128 ? 40.156 -44.062 -25.109 1 42.5 128 LEU B N 1
ATOM 2019 C CA . LEU B 1 128 ? 40.938 -43.812 -26.328 1 42.5 128 LEU B CA 1
ATOM 2020 C C . LEU B 1 128 ? 42.406 -43.875 -26.031 1 42.5 128 LEU B C 1
ATOM 2022 O O . LEU B 1 128 ? 43.219 -44.031 -26.953 1 42.5 128 LEU B O 1
ATOM 2026 N N . ALA B 1 129 ? 42.688 -43.531 -24.797 1 44.44 129 ALA B N 1
ATOM 2027 C CA . ALA B 1 129 ? 44.125 -43.438 -24.516 1 44.44 129 ALA B CA 1
ATOM 2028 C C . ALA B 1 129 ? 44.781 -44.844 -24.516 1 44.44 129 ALA B C 1
ATOM 2030 O O . ALA B 1 129 ? 45.938 -44.969 -24.906 1 44.44 129 ALA B O 1
ATOM 2031 N N . ALA B 1 130 ? 43.969 -45.75 -24.125 1 42.44 130 ALA B N 1
ATOM 2032 C CA . ALA B 1 130 ? 44.594 -47.031 -23.906 1 42.44 130 ALA B CA 1
ATOM 2033 C C . ALA B 1 130 ? 45.094 -47.625 -25.234 1 42.44 130 ALA B C 1
ATOM 2035 O O . ALA B 1 130 ? 46 -48.469 -25.25 1 42.44 130 ALA B O 1
ATOM 2036 N N . LEU B 1 131 ? 44.375 -47.25 -26.203 1 42.62 131 LEU B N 1
ATOM 2037 C CA . LEU B 1 131 ? 44.656 -48.031 -27.406 1 42.62 131 LEU B CA 1
ATOM 2038 C C . LEU B 1 131 ? 46 -47.625 -28 1 42.62 131 LEU B C 1
ATOM 2040 O O . LEU B 1 131 ? 46.5 -48.312 -28.891 1 42.62 131 LEU B O 1
ATOM 2044 N N . SER B 1 132 ? 46.312 -46.406 -27.578 1 40.94 132 SER B N 1
ATOM 2045 C CA . SER B 1 132 ? 47.438 -45.938 -28.406 1 40.94 132 SER B CA 1
ATOM 2046 C C . SER B 1 132 ? 48.719 -46.719 -28.062 1 40.94 132 SER B C 1
ATOM 2048 O O . SER B 1 132 ? 49.719 -46.625 -28.797 1 40.94 132 SER B O 1
ATOM 2050 N N . PHE B 1 133 ? 48.75 -47.156 -26.797 1 43.47 133 PHE B N 1
ATOM 2051 C CA . PHE B 1 133 ? 50.094 -47.531 -26.422 1 43.47 133 PHE B CA 1
ATOM 2052 C C . PHE B 1 133 ? 50.531 -48.844 -27.047 1 43.47 133 PHE B C 1
ATOM 2054 O O . PHE B 1 133 ? 51.625 -49.312 -26.812 1 43.47 133 PHE B O 1
ATOM 2061 N N . GLY B 1 134 ? 49.469 -49.5 -27.578 1 35.88 134 GLY B N 1
ATOM 2062 C CA . GLY B 1 134 ? 49.875 -50.875 -27.828 1 35.88 134 GLY B CA 1
ATOM 2063 C C . GLY B 1 134 ? 50.844 -51 -28.969 1 35.88 134 GLY B C 1
ATOM 2064 O O . GLY B 1 134 ? 51.281 -52.125 -29.297 1 35.88 134 GLY B O 1
ATOM 2065 N N . SER B 1 135 ? 50.844 -49.938 -29.812 1 38.44 135 SER B N 1
ATOM 2066 C CA . SER B 1 135 ? 51.438 -50.344 -31.062 1 38.44 135 SER B CA 1
ATOM 2067 C C . SER B 1 135 ? 52.969 -50.406 -30.938 1 38.44 135 SER B C 1
ATOM 2069 O O . SER B 1 135 ? 53.656 -50.844 -31.859 1 38.44 135 SER B O 1
ATOM 2071 N N . GLY B 1 136 ? 53.531 -49.969 -29.828 1 27.17 136 GLY B N 1
ATOM 2072 C CA . GLY B 1 136 ? 54.938 -50.312 -29.969 1 27.17 136 GLY B CA 1
ATOM 2073 C C . GLY B 1 136 ? 55.219 -51.781 -29.781 1 27.17 136 GLY B C 1
ATOM 2074 O O . GLY B 1 136 ? 54.406 -52.5 -29.203 1 27.17 136 GLY B O 1
#

Organism: NCBI:txid2984134

pLDDT: mean 78.47, std 24.95, range [26.69, 98.62]

Solvent-accessible surface area (backbone atoms only — not comparable to full-atom values): 15664 Å² total; per-residue (Å²): 127,74,76,75,79,81,76,42,57,24,25,38,33,32,34,36,32,84,57,29,71,56,37,33,36,57,45,64,41,75,66,52,69,68,58,51,38,56,65,44,47,44,97,62,37,83,52,66,53,40,80,76,40,62,41,82,36,70,36,24,67,61,52,40,52,51,44,50,59,64,42,51,92,33,49,76,36,90,90,51,54,32,28,56,47,49,70,70,57,48,37,57,63,61,72,52,69,82,72,66,63,81,69,76,66,69,70,61,56,62,58,52,52,55,52,52,55,54,53,54,56,57,55,55,60,58,56,61,58,61,65,64,66,62,76,110,129,75,76,77,78,82,76,42,57,24,25,38,33,35,34,36,32,84,56,28,71,56,38,31,35,56,44,64,42,75,67,52,69,68,58,52,37,56,68,44,46,43,95,63,36,83,53,66,54,42,78,76,40,63,42,84,38,68,37,23,67,59,51,38,52,50,44,50,60,64,42,49,92,32,49,76,34,91,90,50,54,32,28,55,47,48,70,69,59,49,37,56,62,62,72,52,69,82,72,66,63,81,69,76,67,68,69,62,58,62,59,52,50,56,52,51,53,54,51,52,57,55,52,54,58,56,55,60,57,60,63,63,66,62,76,111

Radius of gyration: 32.49 Å; Cα contacts (8 Å, |Δi|>4): 376; chains: 2; bounding box: 69×115×56 Å